Protein AF-A0A0Q4UVR0-F1 (afdb_monomer)

Mean predicted aligned error: 4.28 Å

Solvent-accessible surface area (backbone atoms only — not comparable to full-atom values): 12756 Å² total; per-residue (Å²): 98,55,49,84,70,70,60,37,67,45,82,44,45,40,26,79,74,38,63,84,34,69,56,26,86,38,26,50,44,28,33,68,68,18,20,45,10,35,50,44,57,62,68,84,40,56,79,52,71,94,45,62,50,40,58,87,37,42,83,37,78,72,60,48,83,68,48,39,57,79,52,61,64,74,42,82,39,74,26,44,44,29,27,20,52,47,35,53,50,36,24,67,63,61,76,33,44,74,76,45,38,40,81,61,41,60,37,43,63,73,38,90,56,69,34,60,74,70,53,80,90,72,56,92,60,47,64,42,98,85,74,45,66,53,81,77,66,44,34,36,49,28,39,40,23,66,51,69,20,70,43,63,48,70,69,44,50,50,47,26,49,63,40,45,70,67,48,84,72,75,51,92,82,46,47,78,55,97,66,28,35,34,44,77,50,74,62,97,46,40,32,37,38,40,39,32,37,66,89,80,62,50,70,33,77,38,74,44,65,72,52,61,76,56,47,57,57,51,35,56,48,59,70,55,76,80,115

pLDDT: mean 92.04, std 6.64, range [52.28, 98.12]

Nearest PDB structures (foldseek):
  2it9-assembly1_A  TM=4.990E-01  e=1.155E+00  Prochlorococcus marinus str. NATL2A
  7znp-assembly1_A  TM=6.546E-01  e=5.960E+00  Alteromonas mediterranea
  6deg-assembly1_A  TM=4.719E-01  e=3.128E+00  Bartonella birtlesii LL-WM9
  8dt6-assembly1_C  TM=4.444E-01  e=3.954E+00  Elizabethkingia anophelis NUHP1
  3rb9-assembly1_A  TM=4.719E-01  e=4.446E+00  Mycobacterium tuberculosis H37Rv

Structure (mmCIF, N/CA/C/O backbone):
data_AF-A0A0Q4UVR0-F1
#
_entry.id   AF-A0A0Q4UVR0-F1
#
loop_
_atom_site.group_PDB
_atom_site.id
_atom_site.type_symbol
_atom_site.label_atom_id
_atom_site.label_alt_id
_atom_site.label_comp_id
_atom_site.label_asym_id
_atom_site.label_entity_id
_atom_site.label_seq_id
_atom_site.pdbx_PDB_ins_code
_atom_site.Cartn_x
_atom_site.Cartn_y
_atom_site.Cartn_z
_atom_site.occupancy
_atom_site.B_iso_or_equiv
_atom_site.auth_seq_id
_atom_site.auth_comp_id
_atom_site.auth_asym_id
_atom_site.auth_atom_id
_atom_site.pdbx_PDB_model_num
ATOM 1 N N . MET A 1 1 ? -9.849 -0.952 -8.698 1.00 80.38 1 MET A N 1
ATOM 2 C CA . MET A 1 1 ? -10.605 0.087 -9.441 1.00 80.38 1 MET A CA 1
ATOM 3 C C . MET A 1 1 ? -10.271 0.153 -10.923 1.00 80.38 1 MET A C 1
ATOM 5 O O . MET A 1 1 ? -11.212 0.150 -11.703 1.00 80.38 1 MET A O 1
ATOM 9 N N . ALA A 1 2 ? -8.995 0.153 -11.336 1.00 80.12 2 ALA A N 1
ATOM 10 C CA . ALA A 1 2 ? -8.624 0.109 -12.761 1.00 80.12 2 ALA A CA 1
ATOM 11 C C . ALA A 1 2 ? -9.333 -1.024 -13.534 1.00 80.12 2 ALA A C 1
ATOM 13 O O . ALA A 1 2 ? -9.935 -0.759 -14.569 1.00 80.12 2 ALA A O 1
ATOM 14 N N . GLY A 1 3 ? -9.389 -2.240 -12.972 1.00 81.75 3 GLY A N 1
ATOM 15 C CA . GLY A 1 3 ? -10.143 -3.342 -13.586 1.00 81.75 3 GLY A CA 1
ATOM 16 C C . GLY A 1 3 ? -11.658 -3.144 -13.632 1.00 81.75 3 GLY A C 1
ATOM 17 O O . GLY A 1 3 ? -12.266 -3.390 -14.665 1.00 81.75 3 GLY A O 1
ATOM 18 N N . ARG A 1 4 ? -12.274 -2.572 -12.585 1.00 83.12 4 ARG A N 1
ATOM 19 C CA . ARG A 1 4 ? -13.707 -2.200 -12.612 1.00 83.12 4 ARG A CA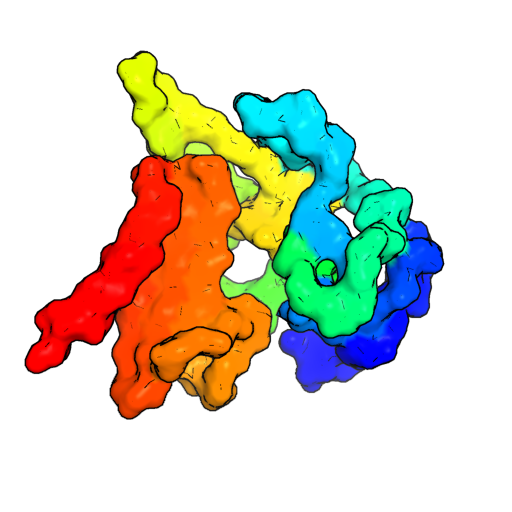 1
ATOM 20 C C . ARG A 1 4 ? -14.016 -1.147 -13.692 1.00 83.12 4 ARG A C 1
ATOM 22 O O . ARG A 1 4 ? -15.128 -1.105 -14.194 1.00 83.12 4 ARG A O 1
ATOM 29 N N . ARG A 1 5 ? -13.037 -0.305 -14.046 1.00 85.06 5 ARG A N 1
ATOM 30 C CA . ARG A 1 5 ? -13.132 0.719 -15.102 1.00 85.06 5 ARG A CA 1
ATOM 31 C C . ARG A 1 5 ? -12.731 0.202 -16.492 1.00 85.06 5 ARG A C 1
ATOM 33 O O . ARG A 1 5 ? -12.683 1.000 -17.420 1.00 85.06 5 ARG A O 1
ATOM 40 N N . GLY A 1 6 ? -12.394 -1.083 -16.630 1.00 89.12 6 GLY A N 1
ATOM 41 C CA . GLY A 1 6 ? -11.941 -1.673 -17.895 1.00 89.12 6 GLY A CA 1
ATOM 42 C C . GLY A 1 6 ? -10.553 -1.215 -18.364 1.00 89.12 6 GLY A C 1
ATOM 43 O O . GLY A 1 6 ? -10.193 -1.473 -19.505 1.00 89.12 6 GLY A O 1
ATOM 44 N N . LEU A 1 7 ? -9.768 -0.544 -17.511 1.00 91.06 7 LEU A N 1
ATOM 45 C CA . LEU A 1 7 ? -8.416 -0.069 -17.851 1.00 91.06 7 LEU A CA 1
ATOM 46 C C . LEU A 1 7 ? -7.349 -1.165 -17.729 1.00 91.06 7 LEU A C 1
ATOM 48 O O . LEU A 1 7 ? -6.257 -1.033 -18.270 1.00 91.06 7 LEU A O 1
ATOM 52 N N . LEU A 1 8 ? -7.643 -2.215 -16.965 1.00 94.50 8 LEU A N 1
ATOM 53 C CA . LEU A 1 8 ? -6.730 -3.318 -16.695 1.00 94.50 8 LEU A CA 1
ATOM 54 C C . LEU A 1 8 ? -7.533 -4.600 -16.510 1.00 94.50 8 LEU A C 1
ATOM 56 O O . LEU A 1 8 ? -8.236 -4.745 -15.512 1.00 94.50 8 LEU A O 1
ATOM 60 N N . ASP A 1 9 ? -7.395 -5.543 -17.430 1.00 95.12 9 ASP A N 1
ATOM 61 C CA . ASP A 1 9 ? -7.824 -6.911 -17.168 1.00 95.12 9 ASP A CA 1
ATOM 62 C C . ASP A 1 9 ? -6.841 -7.557 -16.177 1.00 95.12 9 ASP A C 1
ATOM 64 O O . ASP A 1 9 ? -5.627 -7.571 -16.400 1.00 95.12 9 ASP A O 1
ATOM 68 N N . LEU A 1 10 ? -7.366 -8.054 -15.052 1.00 94.88 10 LEU A N 1
ATOM 69 C CA . LEU A 1 10 ? -6.552 -8.624 -13.980 1.00 94.88 10 LEU A CA 1
ATOM 70 C C . LEU A 1 10 ? -5.831 -9.902 -14.408 1.00 94.88 10 LEU A C 1
ATOM 72 O O . LEU A 1 10 ? -4.806 -10.226 -13.811 1.00 94.88 10 LEU A O 1
ATOM 76 N N . ASP A 1 11 ? -6.335 -10.582 -15.435 1.00 96.25 11 ASP A N 1
ATOM 77 C CA . ASP A 1 11 ? -5.788 -11.836 -15.943 1.00 96.25 11 ASP A CA 1
ATOM 78 C C . ASP A 1 11 ? -4.818 -11.617 -17.123 1.00 96.25 11 ASP A C 1
ATOM 80 O O . ASP A 1 11 ? -4.185 -12.556 -17.608 1.00 96.25 11 ASP A O 1
ATOM 84 N N . THR A 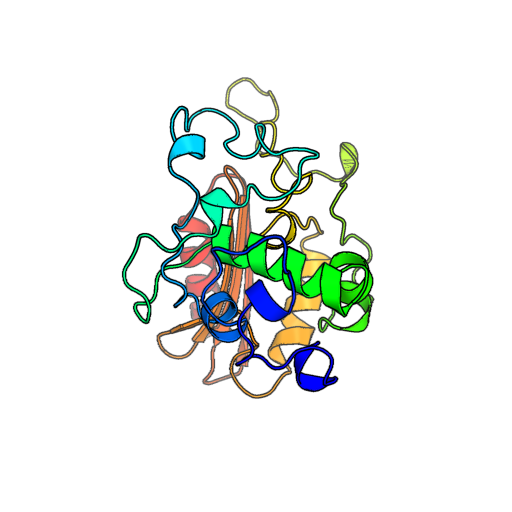1 12 ? -4.602 -10.359 -17.531 1.00 94.19 12 THR A N 1
ATOM 85 C CA . THR A 1 12 ? -3.546 -10.001 -18.484 1.00 94.19 12 THR A CA 1
ATOM 86 C C . THR A 1 12 ? -2.165 -10.114 -17.835 1.00 94.19 12 THR A C 1
ATOM 88 O O . THR A 1 12 ? -1.929 -9.639 -16.720 1.00 94.19 12 THR A O 1
ATOM 91 N N . GLU A 1 13 ? -1.217 -10.722 -18.555 1.00 96.75 13 GLU A N 1
ATOM 92 C CA . GLU A 1 13 ? 0.175 -10.786 -18.114 1.00 96.75 13 GLU A CA 1
ATOM 93 C C . GLU A 1 13 ? 0.804 -9.391 -18.020 1.00 96.75 13 GLU A C 1
ATOM 95 O O . GLU A 1 13 ? 0.728 -8.580 -18.945 1.00 96.75 13 GLU A O 1
ATOM 100 N N . VAL A 1 14 ? 1.528 -9.149 -16.929 1.00 98.06 14 VAL A N 1
ATOM 101 C CA . VAL A 1 14 ? 2.178 -7.867 -16.629 1.00 98.06 14 VAL A CA 1
ATOM 102 C C . VAL A 1 14 ? 3.093 -7.408 -17.759 1.00 98.06 14 VAL A C 1
ATOM 104 O O . VAL A 1 14 ? 3.049 -6.243 -18.140 1.00 98.06 14 VAL A O 1
ATOM 107 N N . ARG A 1 15 ? 3.891 -8.310 -18.342 1.00 97.50 15 ARG A N 1
ATOM 108 C CA . ARG A 1 15 ? 4.792 -7.987 -19.463 1.00 97.50 15 ARG A CA 1
ATOM 109 C C . ARG A 1 15 ? 4.081 -7.465 -20.719 1.00 97.50 15 ARG A C 1
ATOM 111 O O . ARG A 1 15 ? 4.719 -6.797 -21.525 1.00 97.50 15 ARG A O 1
ATOM 118 N N . SER A 1 16 ? 2.795 -7.769 -20.898 1.00 97.06 16 SER A N 1
ATOM 119 C CA . SER A 1 16 ? 1.995 -7.249 -22.014 1.00 97.06 16 SER A CA 1
ATOM 120 C C . SER A 1 16 ? 1.554 -5.809 -21.764 1.00 97.06 16 SER A C 1
ATOM 122 O O . SER A 1 16 ? 1.422 -5.039 -22.709 1.00 97.06 16 SER A O 1
ATOM 124 N N . VAL A 1 17 ? 1.365 -5.436 -20.494 1.00 97.56 17 VAL A N 1
ATOM 125 C CA . VAL A 1 17 ? 1.043 -4.063 -20.082 1.00 97.56 17 VAL A CA 1
ATOM 126 C C . VAL A 1 17 ? 2.310 -3.215 -19.983 1.00 97.56 17 VAL A C 1
ATOM 128 O O . VAL A 1 17 ? 2.322 -2.075 -20.427 1.00 97.56 17 VAL A O 1
ATOM 131 N N . VAL A 1 18 ? 3.392 -3.780 -19.442 1.00 97.69 18 VAL A N 1
ATOM 132 C CA . VAL A 1 18 ? 4.659 -3.093 -19.171 1.00 97.69 18 VAL A CA 1
ATOM 133 C C . VAL A 1 18 ? 5.810 -3.815 -19.893 1.00 97.69 18 VAL A C 1
ATOM 135 O O . VAL A 1 18 ? 6.529 -4.607 -19.276 1.00 97.69 18 VAL A O 1
ATOM 138 N N . PRO A 1 19 ? 6.043 -3.547 -21.196 1.00 96.12 19 PRO A N 1
ATOM 139 C CA . PRO A 1 19 ? 6.985 -4.321 -22.014 1.00 96.12 19 PRO A CA 1
ATOM 140 C C . PRO A 1 19 ? 8.429 -4.359 -21.500 1.00 96.12 19 PRO A C 1
ATOM 142 O O . PRO A 1 19 ? 9.145 -5.333 -21.736 1.00 96.12 19 PRO A O 1
ATOM 145 N N . ARG A 1 20 ? 8.874 -3.330 -20.759 1.00 96.44 20 ARG A N 1
ATOM 146 C CA . ARG A 1 20 ? 10.226 -3.316 -20.174 1.00 96.44 20 ARG A CA 1
ATOM 147 C C . ARG A 1 20 ? 10.422 -4.365 -19.076 1.00 96.44 20 ARG A C 1
ATOM 149 O O . ARG A 1 20 ? 11.560 -4.703 -18.768 1.00 96.44 20 ARG A O 1
ATOM 156 N N . LEU A 1 21 ? 9.343 -4.870 -18.477 1.00 97.12 21 LEU A N 1
ATOM 157 C CA . LEU A 1 21 ? 9.366 -5.918 -17.456 1.00 97.12 21 LEU A CA 1
ATOM 158 C C . LEU A 1 21 ? 9.207 -7.295 -18.110 1.00 97.12 21 LEU A C 1
ATOM 160 O O . LEU A 1 21 ? 8.290 -8.055 -17.813 1.00 97.12 21 LEU A O 1
ATOM 164 N N . SER A 1 22 ? 10.112 -7.622 -19.032 1.00 96.25 22 SER A N 1
ATOM 165 C CA . SER A 1 22 ? 9.996 -8.811 -19.890 1.00 96.25 22 SER A CA 1
ATOM 166 C C . SER A 1 22 ? 9.966 -10.147 -19.125 1.00 96.25 22 SER A C 1
ATOM 168 O O . SER A 1 22 ? 9.384 -11.131 -19.598 1.00 96.25 22 SER A O 1
ATOM 170 N N . SER A 1 23 ? 10.552 -10.179 -17.922 1.00 94.81 23 SER A N 1
ATOM 171 C CA . SER A 1 23 ? 10.550 -11.333 -17.016 1.00 94.81 23 SER A CA 1
ATOM 172 C C . SER A 1 23 ? 9.265 -11.490 -16.185 1.00 94.81 23 SER A C 1
ATOM 174 O O . SER A 1 23 ? 9.099 -12.523 -15.531 1.00 94.81 23 SER A O 1
ATOM 176 N N . ALA A 1 24 ? 8.347 -10.517 -16.214 1.00 96.69 24 ALA A N 1
ATOM 177 C CA . ALA A 1 24 ? 7.110 -10.511 -15.432 1.00 96.69 24 ALA A CA 1
ATOM 178 C C . ALA A 1 24 ? 6.014 -11.389 -16.070 1.00 96.69 24 ALA A C 1
ATOM 180 O O . ALA A 1 24 ? 5.033 -10.908 -16.641 1.00 96.69 24 ALA A O 1
ATOM 181 N N . ARG A 1 25 ? 6.214 -12.710 -16.009 1.00 95.00 25 ARG A N 1
ATOM 182 C CA . ARG A 1 25 ? 5.295 -13.743 -16.525 1.00 95.00 25 ARG A CA 1
ATOM 183 C C . ARG A 1 25 ? 4.279 -14.159 -15.463 1.00 95.00 25 ARG A C 1
ATOM 185 O O . ARG A 1 25 ? 4.282 -15.300 -15.017 1.00 95.00 25 ARG A O 1
ATOM 192 N N . TYR A 1 26 ? 3.488 -13.203 -15.007 1.00 97.50 26 TYR A N 1
ATOM 193 C CA . TYR A 1 26 ? 2.389 -13.348 -14.049 1.00 97.50 26 TYR A CA 1
ATOM 194 C C . TYR A 1 26 ? 1.386 -12.226 -14.303 1.00 97.50 26 TYR A C 1
ATOM 196 O O . TYR A 1 26 ? 1.689 -11.277 -15.031 1.00 97.50 26 TYR A O 1
ATOM 204 N N . THR A 1 27 ? 0.189 -12.345 -13.746 1.00 97.62 27 THR A N 1
ATOM 205 C CA . THR A 1 27 ? -0.910 -11.409 -14.008 1.00 97.62 27 THR A CA 1
ATOM 206 C C . THR A 1 27 ? -0.999 -10.311 -12.946 1.00 97.62 27 THR A C 1
ATOM 208 O O . THR A 1 27 ? -0.337 -10.367 -11.906 1.00 97.62 27 THR A O 1
ATOM 211 N N . ALA A 1 28 ? -1.821 -9.285 -13.180 1.00 96.00 28 ALA A N 1
ATOM 212 C CA . ALA A 1 28 ? -2.114 -8.299 -12.139 1.00 96.00 28 ALA A CA 1
ATOM 213 C C . ALA A 1 28 ? -2.873 -8.927 -10.952 1.00 96.00 28 ALA A C 1
ATOM 215 O O . ALA A 1 28 ? -2.681 -8.497 -9.812 1.00 96.00 28 ALA A O 1
ATOM 216 N N . ARG A 1 29 ? -3.670 -9.979 -11.194 1.00 95.50 29 ARG A N 1
ATOM 217 C CA . ARG A 1 29 ? -4.283 -10.806 -10.147 1.00 95.50 29 ARG A CA 1
ATOM 218 C C . ARG A 1 29 ? -3.231 -11.491 -9.279 1.00 95.50 29 ARG A C 1
ATOM 220 O O . ARG A 1 29 ? -3.283 -11.350 -8.062 1.00 95.50 29 ARG A O 1
ATOM 227 N N . ASP A 1 30 ? -2.235 -12.133 -9.894 1.00 96.88 30 ASP A N 1
ATOM 228 C CA . ASP A 1 30 ? -1.131 -12.791 -9.176 1.00 96.88 30 ASP A CA 1
ATOM 229 C C . ASP A 1 30 ? -0.384 -11.814 -8.246 1.00 96.88 30 ASP A C 1
ATOM 231 O O . ASP A 1 30 ? 0.127 -12.206 -7.194 1.00 96.88 30 ASP A O 1
ATOM 235 N N . LEU A 1 31 ? -0.283 -10.538 -8.632 1.00 96.25 31 LEU A N 1
ATOM 236 C CA . LEU A 1 31 ? 0.325 -9.490 -7.810 1.00 96.25 31 LEU A CA 1
ATOM 237 C C . LEU A 1 31 ? -0.568 -9.083 -6.635 1.00 96.25 31 LEU A C 1
ATOM 239 O O . LEU A 1 31 ? -0.086 -9.031 -5.503 1.00 96.25 31 LEU A O 1
ATOM 243 N N . LEU A 1 32 ? -1.844 -8.801 -6.916 1.00 93.56 32 LEU A N 1
ATOM 244 C CA . LEU A 1 32 ? -2.835 -8.365 -5.929 1.00 93.56 32 LEU A CA 1
ATOM 245 C C . LEU A 1 32 ? -3.078 -9.428 -4.851 1.00 93.56 32 LEU A C 1
ATOM 247 O O . LEU A 1 32 ? -3.243 -9.095 -3.683 1.00 93.56 32 LEU A O 1
ATOM 251 N N . GLU A 1 33 ? -3.083 -10.698 -5.247 1.00 93.56 33 GLU A N 1
ATOM 252 C CA . GLU A 1 33 ? -3.360 -11.842 -4.373 1.00 93.56 33 GLU A CA 1
ATOM 253 C C . GLU A 1 33 ? -2.083 -12.503 -3.829 1.00 93.56 33 GLU A C 1
ATOM 255 O O . GLU A 1 33 ? -2.156 -13.511 -3.135 1.00 93.56 33 GLU A O 1
ATOM 260 N N . HIS A 1 34 ? -0.905 -11.933 -4.110 1.00 95.31 34 HIS A N 1
ATOM 261 C CA . HIS A 1 34 ? 0.387 -12.432 -3.629 1.00 95.31 34 HIS A CA 1
ATOM 262 C C . HIS A 1 34 ? 0.749 -13.866 -4.083 1.00 95.31 34 HIS A C 1
ATOM 264 O O . HIS A 1 34 ? 1.432 -14.594 -3.368 1.00 95.31 34 HIS A O 1
ATOM 270 N N . HIS A 1 35 ? 0.371 -14.249 -5.306 1.00 96.81 35 HIS A N 1
ATOM 271 C CA . HIS A 1 35 ? 0.643 -15.561 -5.921 1.00 96.81 35 HIS A CA 1
ATOM 272 C C . HIS A 1 35 ? 1.708 -15.533 -7.039 1.00 96.81 35 HIS A C 1
ATOM 274 O O . HIS A 1 35 ? 2.003 -16.548 -7.673 1.00 96.81 35 HIS A O 1
ATOM 280 N N . SER A 1 36 ? 2.330 -14.377 -7.280 1.00 97.25 36 SER A N 1
ATOM 281 C CA . SER A 1 36 ? 3.307 -14.170 -8.367 1.00 97.25 36 SER A CA 1
ATOM 282 C C . SER A 1 36 ? 4.630 -14.945 -8.256 1.00 97.25 36 SER A C 1
ATOM 284 O O . SER A 1 36 ? 5.385 -14.989 -9.228 1.00 97.25 36 SER A O 1
ATOM 286 N N . GLY A 1 37 ? 4.958 -15.526 -7.095 1.00 96.62 37 GLY A N 1
ATOM 287 C CA . GLY A 1 37 ? 6.272 -16.138 -6.831 1.00 96.62 37 GLY A CA 1
ATOM 288 C C . GLY A 1 37 ? 7.420 -15.122 -6.677 1.00 96.62 37 GLY A C 1
ATOM 289 O O . GLY A 1 37 ? 8.601 -15.490 -6.686 1.00 96.62 37 GLY A O 1
ATOM 290 N N . LEU A 1 38 ? 7.104 -13.827 -6.559 1.00 96.88 38 LEU A N 1
ATOM 291 C CA . LEU A 1 38 ? 8.072 -12.779 -6.242 1.00 96.88 38 LEU A CA 1
ATOM 292 C C . LEU A 1 38 ? 8.445 -12.804 -4.756 1.00 96.88 38 LEU A C 1
ATOM 294 O O . LEU A 1 38 ? 7.625 -13.080 -3.884 1.00 96.88 38 LEU A O 1
ATOM 298 N N . LEU A 1 39 ? 9.695 -12.451 -4.453 1.00 94.19 39 LEU A N 1
ATOM 299 C CA . LEU A 1 39 ? 10.163 -12.332 -3.070 1.00 94.19 39 LEU A CA 1
ATOM 300 C C . LEU A 1 39 ? 9.453 -11.187 -2.339 1.00 94.19 39 LEU A C 1
ATOM 302 O O . LEU A 1 39 ? 9.018 -10.221 -2.967 1.00 94.19 39 LEU A O 1
ATOM 306 N N . ARG A 1 40 ? 9.421 -11.237 -0.998 1.00 92.00 40 ARG A N 1
ATOM 307 C CA . ARG A 1 40 ? 8.924 -10.118 -0.180 1.00 92.00 40 ARG A CA 1
ATOM 308 C C . ARG A 1 40 ? 9.598 -8.805 -0.561 1.00 92.00 40 ARG A C 1
ATOM 310 O O . ARG A 1 40 ? 8.933 -7.818 -0.850 1.00 92.00 40 ARG A O 1
ATOM 317 N N . VAL A 1 41 ? 10.922 -8.832 -0.544 1.00 90.62 41 VAL A N 1
ATOM 318 C CA . VAL A 1 41 ? 11.818 -7.818 -1.089 1.00 90.62 41 VAL A CA 1
ATOM 319 C C . VAL A 1 41 ? 13.016 -8.551 -1.709 1.00 90.62 41 VAL A C 1
ATOM 321 O O . VAL A 1 41 ? 13.353 -9.649 -1.256 1.00 90.62 41 VAL A O 1
ATOM 324 N N . PRO A 1 42 ? 13.694 -7.984 -2.716 1.00 89.19 42 PRO A N 1
ATOM 325 C CA . PRO A 1 42 ? 14.895 -8.571 -3.297 1.00 89.19 42 PRO A CA 1
ATOM 326 C C . PRO A 1 42 ? 15.987 -8.754 -2.239 1.00 89.19 42 PRO A C 1
ATOM 328 O O . PRO A 1 42 ? 16.299 -7.827 -1.488 1.00 89.19 42 PRO A O 1
ATOM 331 N N . TRP A 1 43 ? 16.629 -9.923 -2.203 1.00 84.44 43 TRP A N 1
ATOM 332 C CA . TRP A 1 43 ? 17.654 -10.240 -1.198 1.00 84.44 43 TRP A CA 1
ATOM 333 C C . TRP A 1 43 ? 18.831 -9.249 -1.200 1.00 84.44 43 TRP A C 1
ATOM 335 O O . TRP A 1 43 ? 19.433 -8.997 -0.159 1.00 84.44 43 TRP A O 1
ATOM 345 N N . GLN A 1 44 ? 19.130 -8.608 -2.338 1.00 82.19 44 GLN A N 1
ATOM 346 C CA . GLN A 1 44 ? 20.190 -7.597 -2.445 1.00 82.19 44 GLN A CA 1
ATOM 347 C C . GLN A 1 44 ? 19.903 -6.335 -1.612 1.00 82.19 44 GLN A C 1
ATOM 349 O O . GLN A 1 44 ? 20.830 -5.577 -1.305 1.00 82.19 44 GLN A O 1
ATOM 354 N N . MET A 1 45 ? 18.635 -6.099 -1.257 1.00 82.50 45 MET A N 1
ATOM 355 C CA . MET A 1 45 ? 18.216 -5.026 -0.350 1.00 82.50 45 MET A CA 1
ATOM 356 C C . MET A 1 45 ? 18.411 -5.415 1.123 1.00 82.50 45 MET A C 1
ATOM 358 O O . MET A 1 45 ? 18.546 -4.539 1.972 1.00 82.50 45 MET A O 1
ATOM 362 N N . LEU A 1 46 ? 18.514 -6.713 1.428 1.00 77.44 46 LEU A N 1
ATOM 363 C CA . LEU A 1 46 ? 18.646 -7.243 2.789 1.00 77.44 46 LEU A CA 1
ATOM 364 C C . LEU A 1 46 ? 20.098 -7.388 3.266 1.00 77.44 46 LEU A C 1
ATOM 366 O O . LEU A 1 46 ? 20.325 -7.708 4.425 1.00 77.44 46 LEU A O 1
ATOM 370 N N . VAL A 1 47 ? 21.098 -7.111 2.420 1.00 69.06 47 VAL A N 1
ATOM 371 C CA . VAL A 1 47 ? 22.531 -7.314 2.737 1.00 69.06 47 VAL A CA 1
ATOM 372 C C . VAL A 1 47 ? 23.031 -6.416 3.892 1.00 69.06 47 VAL A C 1
ATOM 374 O O . VAL A 1 47 ? 24.104 -6.658 4.440 1.00 69.06 47 VAL A O 1
ATOM 377 N N . ARG A 1 48 ? 22.278 -5.379 4.301 1.00 65.81 48 ARG A N 1
ATOM 378 C CA . ARG A 1 48 ? 22.568 -4.537 5.485 1.00 65.81 48 ARG A CA 1
ATOM 379 C C . ARG A 1 48 ? 21.270 -4.067 6.172 1.00 65.81 48 ARG A C 1
ATOM 381 O O . ARG A 1 48 ? 20.930 -2.892 6.044 1.00 65.81 48 ARG A O 1
ATOM 388 N N . PRO A 1 49 ? 20.560 -4.933 6.914 1.00 58.41 49 PRO A N 1
ATOM 389 C CA . PRO A 1 49 ? 19.194 -4.664 7.382 1.00 58.41 49 PRO A CA 1
ATOM 390 C C . PRO A 1 49 ? 19.102 -3.555 8.444 1.00 58.41 49 PRO A C 1
ATOM 392 O O . PRO A 1 49 ? 18.048 -2.952 8.606 1.00 58.41 49 PRO A O 1
ATOM 395 N N . ALA A 1 50 ? 20.209 -3.223 9.126 1.00 59.09 50 ALA A N 1
ATOM 396 C CA . ALA A 1 50 ? 20.284 -2.068 10.032 1.00 59.09 50 ALA A CA 1
ATOM 397 C C . ALA A 1 50 ? 20.211 -0.708 9.302 1.00 59.09 50 ALA A C 1
ATOM 399 O O . ALA A 1 50 ? 20.106 0.339 9.937 1.00 59.09 50 ALA A O 1
ATOM 400 N N . ARG A 1 51 ? 20.305 -0.704 7.967 1.00 75.50 51 ARG A N 1
ATOM 401 C CA . ARG A 1 51 ? 20.159 0.480 7.117 1.00 75.50 51 ARG A CA 1
ATOM 402 C C . ARG A 1 51 ? 18.823 0.430 6.392 1.00 75.50 51 ARG A C 1
ATOM 404 O O . ARG A 1 51 ? 18.226 -0.627 6.247 1.00 75.50 51 ARG A O 1
ATOM 411 N N . ASP A 1 52 ? 18.398 1.584 5.900 1.00 86.88 52 ASP A N 1
ATOM 412 C CA . ASP A 1 52 ? 17.272 1.688 4.982 1.00 86.88 52 ASP A CA 1
ATOM 413 C C . ASP A 1 52 ? 17.489 0.799 3.733 1.00 86.88 52 ASP A C 1
ATOM 415 O O . ASP A 1 52 ? 18.401 1.085 2.942 1.00 86.88 52 ASP A O 1
ATOM 419 N N . PRO A 1 53 ? 16.688 -0.273 3.548 1.00 88.38 53 PRO A N 1
ATOM 420 C CA . PRO A 1 53 ? 16.850 -1.193 2.427 1.00 88.38 53 PRO A CA 1
ATOM 421 C C . PRO A 1 53 ? 16.416 -0.568 1.091 1.00 88.38 53 PRO A C 1
ATOM 423 O O . PRO A 1 53 ? 16.884 -1.006 0.037 1.00 88.38 53 PRO A O 1
ATOM 426 N N . TYR A 1 54 ? 15.580 0.476 1.119 1.00 91.00 54 TYR A N 1
ATOM 427 C CA . TYR A 1 54 ? 15.015 1.137 -0.063 1.00 91.00 54 TYR A CA 1
ATOM 428 C C . TYR A 1 54 ? 15.937 2.209 -0.648 1.0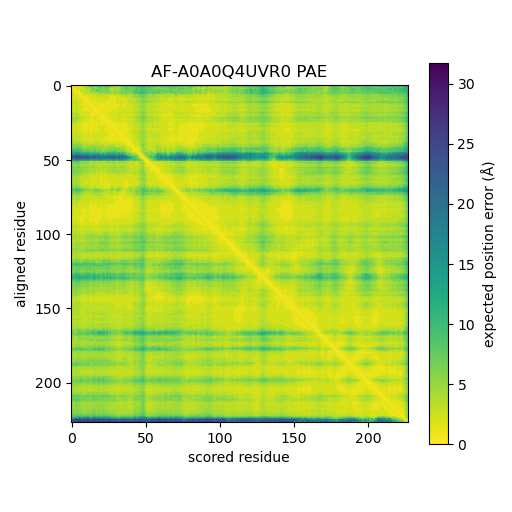0 91.00 54 TYR A C 1
ATOM 430 O O . TYR A 1 54 ? 15.873 2.490 -1.845 1.00 91.00 54 TYR A O 1
ATOM 438 N N . ARG A 1 55 ? 16.907 2.699 0.133 1.00 89.69 55 ARG A N 1
ATOM 439 C CA . ARG A 1 55 ? 17.832 3.777 -0.259 1.00 89.69 55 ARG A CA 1
ATOM 440 C C . ARG A 1 55 ? 18.523 3.578 -1.611 1.00 89.69 55 ARG A C 1
ATOM 442 O O . ARG A 1 55 ? 18.847 4.545 -2.290 1.00 89.69 55 ARG A O 1
ATOM 449 N N . ARG A 1 56 ? 18.808 2.333 -2.010 1.00 88.06 56 ARG A N 1
ATOM 450 C CA . ARG A 1 56 ? 19.508 2.029 -3.277 1.00 88.06 56 ARG A CA 1
ATOM 451 C C . ARG A 1 56 ? 18.644 2.212 -4.526 1.00 88.06 56 ARG A C 1
ATOM 453 O O . ARG A 1 56 ? 19.196 2.247 -5.626 1.00 88.06 56 ARG A O 1
ATOM 460 N N . VAL A 1 57 ? 17.327 2.271 -4.355 1.00 90.44 57 VAL A N 1
ATOM 461 C CA . VAL A 1 57 ? 16.344 2.429 -5.436 1.00 90.44 57 VAL A CA 1
ATOM 462 C C . VAL A 1 57 ? 15.490 3.677 -5.296 1.00 90.44 57 VAL A C 1
ATOM 464 O O . VAL A 1 57 ? 14.564 3.870 -6.074 1.00 90.44 57 VAL A O 1
ATOM 467 N N . ARG A 1 58 ? 15.844 4.542 -4.348 1.00 91.19 58 ARG A N 1
ATOM 468 C CA . ARG A 1 58 ? 15.374 5.917 -4.305 1.00 91.19 58 ARG A CA 1
ATOM 469 C C . ARG A 1 58 ? 15.619 6.595 -5.659 1.00 91.19 58 ARG A C 1
ATOM 471 O O . ARG A 1 58 ? 16.710 6.444 -6.219 1.00 91.19 58 ARG A O 1
ATOM 478 N N . ASP A 1 59 ? 14.612 7.300 -6.164 1.00 92.31 59 ASP A N 1
ATOM 479 C CA . ASP A 1 59 ? 14.626 8.071 -7.411 1.00 92.31 59 ASP A CA 1
ATOM 480 C C . ASP A 1 59 ? 15.026 7.237 -8.645 1.00 92.31 59 ASP A C 1
ATOM 482 O O . ASP A 1 59 ? 15.627 7.736 -9.599 1.00 92.31 59 ASP A O 1
ATOM 486 N N . ARG A 1 60 ? 14.756 5.923 -8.623 1.00 93.25 60 ARG A N 1
ATOM 487 C CA . ARG A 1 60 ? 15.119 4.987 -9.696 1.00 93.25 60 ARG A CA 1
ATOM 488 C C . ARG A 1 60 ? 13.937 4.104 -10.089 1.00 93.25 60 ARG A C 1
ATOM 490 O O . ARG A 1 60 ? 13.131 3.753 -9.232 1.00 93.25 60 ARG A O 1
ATOM 497 N N . PRO A 1 61 ? 13.858 3.666 -11.356 1.00 93.19 61 PRO A N 1
ATOM 498 C CA . PRO A 1 61 ? 12.856 2.691 -11.765 1.00 93.19 61 PRO A CA 1
ATOM 499 C C . PRO A 1 61 ? 13.085 1.339 -11.081 1.00 93.19 61 PRO A C 1
ATOM 501 O O . PRO A 1 61 ? 14.206 1.007 -10.673 1.00 93.19 61 PRO A O 1
ATOM 504 N N . LEU A 1 62 ? 12.029 0.523 -11.022 1.00 94.94 62 LEU A N 1
ATOM 505 C CA . LEU A 1 62 ? 12.123 -0.858 -10.566 1.00 94.94 62 LEU A CA 1
ATOM 506 C C . LEU A 1 62 ? 13.090 -1.644 -11.474 1.00 94.94 62 LEU A C 1
ATOM 508 O O . LEU A 1 62 ? 12.854 -1.736 -12.685 1.00 94.94 62 LEU A O 1
ATOM 512 N N . PRO A 1 63 ? 14.172 -2.233 -10.931 1.00 95.06 63 PRO A N 1
ATOM 513 C CA . PRO A 1 63 ? 15.070 -3.072 -11.711 1.00 95.06 63 PRO A CA 1
ATOM 514 C C . PRO A 1 63 ? 14.346 -4.290 -12.295 1.00 95.06 63 PRO A C 1
ATOM 516 O O . PRO A 1 63 ? 13.812 -5.104 -11.547 1.00 95.06 63 PRO A O 1
ATOM 519 N N . GLU A 1 64 ? 14.409 -4.465 -13.617 1.00 95.06 64 GLU A N 1
ATOM 520 C CA . GLU A 1 64 ? 13.743 -5.568 -14.333 1.00 95.06 64 GLU A CA 1
ATOM 521 C C . GLU A 1 64 ? 14.078 -6.943 -13.733 1.00 95.06 64 GLU A C 1
ATOM 523 O O . GLU A 1 64 ? 13.176 -7.733 -13.464 1.00 95.06 64 GLU A O 1
ATOM 528 N N . ARG A 1 65 ? 15.345 -7.185 -13.373 1.00 94.38 65 ARG A N 1
ATOM 529 C CA . ARG A 1 65 ? 15.789 -8.447 -12.752 1.00 94.38 65 ARG A CA 1
ATOM 530 C C . ARG A 1 65 ? 15.060 -8.815 -11.453 1.00 94.38 65 ARG A C 1
ATOM 532 O O . ARG A 1 65 ? 15.102 -9.969 -11.044 1.00 94.38 65 ARG A O 1
ATOM 539 N N . TRP A 1 66 ? 14.460 -7.845 -10.757 1.00 94.88 66 TRP A N 1
ATOM 540 C CA . TRP A 1 66 ? 13.696 -8.078 -9.525 1.00 94.88 66 TRP A CA 1
ATOM 541 C C . TRP A 1 66 ? 12.264 -8.530 -9.794 1.00 94.88 66 TRP A C 1
ATOM 543 O O . TRP A 1 66 ? 11.590 -8.981 -8.878 1.00 94.88 66 TRP A O 1
ATOM 553 N N . THR A 1 67 ? 11.821 -8.443 -11.045 1.00 96.12 67 THR A N 1
ATOM 554 C CA . THR A 1 67 ? 10.477 -8.831 -11.483 1.00 96.12 67 THR A CA 1
ATOM 555 C C . THR A 1 67 ? 10.407 -10.279 -11.956 1.00 96.12 67 THR A C 1
ATOM 557 O O . THR A 1 67 ? 9.337 -10.746 -12.330 1.00 96.12 67 THR A O 1
ATOM 560 N N . ARG A 1 68 ? 11.525 -11.015 -11.923 1.00 95.38 68 ARG A N 1
ATOM 561 C CA . ARG A 1 68 ? 11.565 -12.447 -12.219 1.00 95.38 68 ARG A CA 1
ATOM 562 C C . ARG A 1 68 ? 11.097 -13.251 -10.992 1.00 95.38 68 ARG A C 1
ATOM 564 O O . ARG A 1 68 ? 11.706 -13.094 -9.933 1.00 95.38 68 ARG A O 1
ATOM 571 N N . PRO A 1 69 ? 10.090 -14.135 -11.117 1.00 93.88 69 PRO A N 1
ATOM 572 C CA . PRO A 1 69 ? 9.707 -15.054 -10.045 1.00 93.88 69 PRO A CA 1
ATOM 573 C C . PRO A 1 69 ? 10.860 -15.988 -9.679 1.00 93.88 69 PRO A C 1
ATOM 575 O O . PRO A 1 69 ? 11.563 -16.488 -10.562 1.00 93.88 69 PRO A O 1
ATOM 578 N N . ILE A 1 70 ? 11.052 -16.209 -8.381 1.00 91.38 70 ILE A N 1
ATOM 579 C CA . ILE A 1 70 ? 12.065 -17.133 -7.838 1.00 91.38 70 ILE A CA 1
ATOM 580 C C . ILE A 1 70 ? 11.416 -18.145 -6.885 1.00 91.38 70 ILE A C 1
ATOM 582 O O . ILE A 1 70 ? 11.927 -19.250 -6.746 1.00 91.38 70 ILE A O 1
ATOM 586 N N . GLY A 1 71 ? 10.311 -17.775 -6.234 1.00 86.75 71 GLY A N 1
ATOM 587 C CA . GLY A 1 71 ? 9.508 -18.686 -5.425 1.00 86.75 71 GLY A CA 1
ATOM 588 C C . GLY A 1 71 ? 8.454 -19.431 -6.242 1.00 86.75 71 GLY A C 1
ATOM 589 O O . GLY A 1 71 ? 8.294 -19.210 -7.447 1.00 86.75 71 GLY A O 1
ATOM 590 N N . ASP A 1 72 ? 7.705 -20.278 -5.543 1.00 88.44 72 ASP A N 1
ATOM 591 C CA . ASP A 1 72 ? 6.633 -21.078 -6.126 1.00 88.44 72 ASP A CA 1
ATOM 592 C C . ASP A 1 72 ? 5.463 -20.184 -6.544 1.00 88.44 72 ASP A C 1
ATOM 594 O O . ASP A 1 72 ? 4.824 -19.520 -5.726 1.00 88.44 72 ASP A O 1
ATOM 598 N N . ARG A 1 73 ? 5.180 -20.154 -7.847 1.00 92.00 73 ARG A N 1
ATOM 599 C CA . ARG A 1 73 ? 3.996 -19.470 -8.377 1.00 92.00 73 ARG A CA 1
ATOM 600 C C . ARG A 1 73 ? 2.730 -20.202 -7.942 1.00 92.00 73 ARG A C 1
ATOM 602 O O . ARG A 1 73 ? 2.709 -21.427 -7.896 1.00 92.00 73 ARG A O 1
ATOM 609 N N . GLY A 1 74 ? 1.677 -19.446 -7.651 1.00 91.88 74 GLY A N 1
ATOM 610 C CA . GLY A 1 74 ? 0.417 -19.978 -7.126 1.00 91.88 74 GLY A CA 1
ATOM 611 C C . GLY A 1 74 ? 0.421 -20.202 -5.611 1.00 91.88 74 GLY A C 1
ATOM 612 O O . GLY A 1 74 ? -0.649 -20.259 -5.016 1.00 91.88 74 GLY A O 1
ATOM 613 N N . ALA A 1 75 ? 1.590 -20.270 -4.965 1.00 94.62 75 ALA A N 1
ATOM 614 C CA . ALA A 1 75 ? 1.681 -20.271 -3.509 1.00 94.62 75 ALA A CA 1
ATOM 615 C C . ALA A 1 75 ? 1.594 -18.839 -2.968 1.00 94.62 75 ALA A C 1
ATOM 617 O O . ALA A 1 75 ? 2.177 -17.911 -3.535 1.00 94.62 75 ALA A O 1
ATOM 618 N N . PHE A 1 76 ? 0.868 -18.656 -1.864 1.00 93.88 76 PHE A N 1
ATOM 619 C CA . PHE A 1 76 ? 0.740 -17.348 -1.228 1.00 93.88 76 PHE A CA 1
ATOM 620 C C . PHE A 1 76 ? 2.075 -16.921 -0.607 1.00 93.88 76 PHE A C 1
ATOM 622 O O . PHE A 1 76 ? 2.566 -17.543 0.339 1.00 93.88 76 PHE A O 1
ATOM 629 N N . VAL A 1 77 ? 2.646 -15.827 -1.113 1.00 93.75 77 VAL A N 1
ATOM 630 C CA . VAL A 1 77 ? 3.860 -15.193 -0.590 1.00 93.75 77 VAL A CA 1
ATOM 631 C C . VAL A 1 77 ? 3.702 -13.677 -0.649 1.00 93.75 77 VAL A C 1
ATOM 633 O O . VAL A 1 77 ? 3.855 -13.059 -1.703 1.00 93.75 77 VAL A O 1
ATOM 636 N N . TYR A 1 78 ? 3.447 -13.054 0.507 1.00 92.75 78 TYR A N 1
ATOM 637 C CA . TYR A 1 78 ? 3.350 -11.596 0.615 1.00 92.75 78 TYR A CA 1
ATOM 638 C C . TYR A 1 78 ? 4.573 -10.902 -0.008 1.00 92.75 78 TYR A C 1
ATOM 640 O O . TYR A 1 78 ? 5.719 -11.136 0.402 1.00 92.75 78 TYR A O 1
ATOM 648 N N . SER A 1 79 ? 4.327 -10.015 -0.978 1.00 95.12 79 SER A N 1
ATOM 649 C CA . SER A 1 79 ? 5.376 -9.426 -1.811 1.00 95.12 79 SER A CA 1
ATOM 650 C C . SER A 1 79 ? 5.256 -7.912 -1.977 1.00 95.12 79 SER A C 1
ATOM 652 O O . SER A 1 79 ? 4.465 -7.425 -2.783 1.00 95.12 79 SER A O 1
ATOM 654 N N . ASN A 1 80 ? 6.133 -7.157 -1.298 1.00 95.38 80 ASN A N 1
ATOM 655 C CA . ASN A 1 80 ? 6.306 -5.729 -1.588 1.00 95.38 80 ASN A CA 1
ATOM 656 C C . ASN A 1 80 ? 6.882 -5.529 -2.995 1.00 95.38 80 ASN A C 1
ATOM 658 O O . ASN A 1 80 ? 6.583 -4.528 -3.636 1.00 95.38 80 ASN A O 1
ATOM 662 N N . THR A 1 81 ? 7.698 -6.466 -3.496 1.00 96.81 81 THR A N 1
ATOM 663 C CA . THR A 1 81 ? 8.155 -6.441 -4.894 1.00 96.81 81 THR A CA 1
ATOM 664 C C . THR A 1 81 ? 6.984 -6.575 -5.855 1.00 96.81 81 THR A C 1
ATOM 666 O O . THR A 1 81 ? 6.936 -5.850 -6.842 1.00 96.81 81 THR A O 1
ATOM 669 N N . GLY A 1 82 ? 6.010 -7.427 -5.540 1.00 97.19 82 GLY A N 1
ATOM 670 C CA . GLY A 1 82 ? 4.779 -7.543 -6.304 1.00 97.19 82 GLY A CA 1
ATOM 671 C C . GLY A 1 82 ? 3.993 -6.237 -6.340 1.00 97.19 82 GLY A C 1
ATOM 672 O O . GLY A 1 82 ? 3.599 -5.800 -7.418 1.00 97.19 82 GLY A O 1
ATOM 673 N N . TYR A 1 83 ? 3.857 -5.545 -5.207 1.00 96.81 83 TYR A N 1
ATOM 674 C CA . TYR A 1 83 ? 3.223 -4.225 -5.199 1.00 96.81 83 TYR A CA 1
ATOM 675 C C . TYR A 1 83 ? 4.034 -3.133 -5.901 1.00 96.81 83 TYR A C 1
ATOM 677 O O . TYR A 1 83 ? 3.436 -2.248 -6.512 1.00 96.81 83 TYR A O 1
ATOM 685 N N . ALA A 1 84 ? 5.366 -3.204 -5.895 1.00 97.56 84 ALA A N 1
ATOM 686 C CA . ALA A 1 84 ? 6.197 -2.310 -6.701 1.00 97.56 84 ALA A CA 1
ATOM 687 C C . ALA A 1 84 ? 5.930 -2.500 -8.206 1.00 97.56 84 ALA A C 1
ATOM 689 O O . ALA A 1 84 ? 5.762 -1.526 -8.935 1.00 97.56 84 ALA A O 1
ATOM 690 N N . VAL A 1 85 ? 5.811 -3.754 -8.661 1.00 98.12 85 VAL A N 1
ATOM 691 C CA . VAL A 1 85 ? 5.411 -4.064 -10.043 1.00 98.12 85 VAL A CA 1
ATOM 692 C C . VAL A 1 85 ? 3.982 -3.589 -10.319 1.00 98.12 85 VAL A C 1
ATOM 694 O O . VAL A 1 85 ? 3.732 -2.986 -11.358 1.00 98.12 85 VAL A O 1
ATOM 697 N N . LEU A 1 86 ? 3.045 -3.808 -9.389 1.00 97.00 86 LEU A N 1
ATOM 698 C CA . LEU A 1 86 ? 1.654 -3.375 -9.551 1.00 97.00 86 LEU A CA 1
ATOM 699 C C . LEU A 1 86 ? 1.541 -1.849 -9.662 1.00 97.00 86 LEU A C 1
ATOM 701 O O . LEU A 1 86 ? 0.742 -1.363 -10.453 1.00 97.00 86 LEU A O 1
ATOM 705 N N . GLY A 1 87 ? 2.355 -1.099 -8.914 1.00 96.81 87 GLY A N 1
ATOM 706 C CA . GLY A 1 87 ? 2.434 0.359 -9.027 1.00 96.81 87 GLY A CA 1
ATOM 707 C C . GLY A 1 87 ? 2.811 0.803 -10.438 1.00 96.81 87 GLY A C 1
ATOM 708 O O . GLY A 1 87 ? 2.159 1.670 -11.004 1.00 96.81 87 GLY A O 1
ATOM 709 N N . GLU A 1 88 ? 3.790 0.138 -11.047 1.00 97.50 88 GLU A N 1
ATOM 710 C CA . GLU A 1 88 ? 4.215 0.427 -12.416 1.00 97.50 88 GLU A CA 1
ATOM 711 C C . GLU A 1 88 ? 3.178 0.020 -13.479 1.00 97.50 88 GLU A C 1
ATOM 713 O O . GLU A 1 88 ? 2.977 0.729 -14.469 1.00 97.50 88 GLU A O 1
ATOM 718 N N . VAL A 1 89 ? 2.478 -1.100 -13.267 1.00 97.81 89 VAL A N 1
ATOM 719 C CA . VAL A 1 89 ? 1.322 -1.492 -14.092 1.00 97.81 89 VAL A CA 1
ATOM 720 C C . VAL A 1 89 ? 0.251 -0.407 -14.033 1.00 97.81 89 VAL A C 1
ATOM 722 O O . VAL A 1 89 ? -0.269 -0.001 -15.071 1.00 97.81 89 VAL A O 1
ATOM 725 N N . LEU A 1 90 ? -0.057 0.088 -12.831 1.00 96.31 90 LEU A N 1
ATOM 726 C CA . LEU A 1 90 ? -1.040 1.146 -12.633 1.00 96.31 90 LEU A CA 1
ATOM 727 C C . LEU A 1 90 ? -0.589 2.465 -13.270 1.00 96.31 90 LEU A C 1
ATOM 729 O O . LEU A 1 90 ? -1.378 3.040 -14.008 1.00 96.31 90 LEU A O 1
ATOM 733 N N . ASP A 1 91 ? 0.664 2.893 -13.093 1.00 96.69 91 ASP A N 1
ATOM 734 C CA . ASP A 1 91 ? 1.214 4.066 -13.793 1.00 96.69 91 ASP A CA 1
ATOM 735 C C . ASP A 1 91 ? 1.052 3.949 -15.310 1.00 96.69 91 ASP A C 1
ATOM 737 O O . ASP A 1 91 ? 0.673 4.912 -15.972 1.00 96.69 91 ASP A O 1
ATOM 741 N N . THR A 1 92 ? 1.278 2.758 -15.866 1.00 96.88 92 THR A N 1
ATOM 742 C CA . THR A 1 92 ? 1.170 2.537 -17.311 1.00 96.88 92 THR A CA 1
ATOM 743 C C . THR A 1 92 ? -0.264 2.696 -17.820 1.00 96.88 92 THR A C 1
ATOM 745 O O . THR A 1 92 ? -0.471 3.258 -18.894 1.00 96.88 92 THR A O 1
ATOM 748 N N . VAL A 1 93 ? -1.266 2.240 -17.059 1.00 96.25 93 VAL A N 1
ATOM 749 C CA . VAL A 1 93 ? -2.678 2.277 -17.494 1.00 96.25 93 VAL A CA 1
ATOM 750 C C . VAL A 1 93 ? -3.443 3.519 -17.028 1.00 96.25 93 VAL A C 1
ATOM 752 O O . VAL A 1 93 ? -4.483 3.839 -17.600 1.00 96.25 93 VAL A O 1
ATOM 755 N N . THR A 1 94 ? -2.969 4.225 -15.997 1.00 94.69 94 THR A N 1
ATOM 756 C CA . THR A 1 94 ? -3.624 5.433 -15.461 1.00 94.69 94 THR A CA 1
ATOM 757 C C . THR A 1 94 ? -2.814 6.713 -15.663 1.00 94.69 94 THR A C 1
ATOM 759 O O . THR A 1 94 ? -3.295 7.785 -15.301 1.00 94.69 94 THR A O 1
ATOM 762 N N . GLY A 1 95 ? -1.591 6.634 -16.196 1.00 95.12 95 GLY A N 1
ATOM 763 C CA . GLY A 1 95 ? -0.642 7.749 -16.323 1.00 95.12 95 GLY A CA 1
ATOM 764 C C . GLY A 1 95 ? 0.052 8.120 -15.006 1.00 95.12 95 GLY A C 1
ATOM 765 O O . GLY A 1 95 ? 1.219 8.500 -15.004 1.00 95.12 95 GLY A O 1
ATOM 766 N N . SER A 1 96 ? -0.654 7.990 -13.883 1.00 94.88 96 SER A N 1
ATOM 767 C CA . SER A 1 96 ? -0.086 7.998 -12.536 1.00 94.88 96 SER A CA 1
ATOM 768 C C . SER A 1 96 ? -0.996 7.221 -11.591 1.00 94.88 96 SER A C 1
ATOM 770 O O . SER A 1 96 ? -2.176 7.563 -11.430 1.00 94.88 96 SER A O 1
ATOM 772 N N . TRP A 1 97 ? -0.472 6.182 -10.942 1.00 94.44 97 TRP A N 1
ATOM 773 C CA . TRP A 1 97 ? -1.226 5.445 -9.932 1.00 94.44 97 TRP A CA 1
ATOM 774 C C . TRP A 1 97 ? -1.558 6.371 -8.762 1.00 94.44 97 TRP A C 1
ATOM 776 O O . TRP A 1 97 ? -2.698 6.386 -8.301 1.00 94.44 97 TRP A O 1
ATOM 786 N N . TRP A 1 98 ? -0.601 7.203 -8.337 1.00 95.44 98 TRP A N 1
ATOM 787 C CA . TRP A 1 98 ? -0.755 8.081 -7.180 1.00 95.44 98 TRP A CA 1
ATOM 788 C C . TRP A 1 98 ? -1.823 9.148 -7.404 1.00 95.44 98 TRP A C 1
ATOM 790 O O . TRP A 1 98 ? -2.710 9.309 -6.565 1.00 95.44 98 TRP A O 1
ATOM 800 N N . SER A 1 99 ? -1.812 9.820 -8.560 1.00 93.75 99 SER A N 1
ATOM 801 C CA . SER A 1 99 ? -2.861 10.789 -8.896 1.00 93.75 99 SER A CA 1
ATOM 802 C C . SER A 1 99 ? -4.247 10.142 -8.926 1.00 93.75 99 SER A C 1
ATOM 804 O O . SER A 1 99 ? -5.221 10.773 -8.532 1.00 93.75 99 SER A O 1
ATOM 806 N N . SER A 1 100 ? -4.340 8.865 -9.317 1.00 92.44 100 SER A N 1
ATOM 807 C CA . SER A 1 100 ? -5.617 8.146 -9.364 1.00 92.44 100 SER A CA 1
ATOM 808 C C . SER A 1 100 ? -6.165 7.738 -7.990 1.00 92.44 100 SER A C 1
ATOM 810 O O . SER A 1 100 ? -7.360 7.456 -7.877 1.00 92.44 100 SER A O 1
ATOM 812 N N . VAL A 1 101 ? -5.335 7.697 -6.936 1.00 92.75 101 VAL A N 1
ATOM 813 C CA . VAL A 1 101 ? -5.744 7.214 -5.603 1.00 92.75 101 VAL A CA 1
ATOM 814 C C . VAL A 1 101 ? -6.896 8.040 -5.044 1.00 92.75 101 VAL A C 1
ATOM 816 O O . VAL A 1 101 ? -7.873 7.461 -4.574 1.00 92.75 101 VAL A O 1
ATOM 819 N N . ARG A 1 102 ? -6.821 9.374 -5.130 1.00 90.25 102 ARG A N 1
ATOM 820 C CA . ARG A 1 102 ? -7.836 10.271 -4.549 1.00 90.25 102 ARG A CA 1
ATOM 821 C C . ARG A 1 102 ? -9.233 10.033 -5.118 1.00 90.25 102 ARG A C 1
ATOM 823 O O . ARG A 1 102 ? -10.202 10.065 -4.365 1.00 90.25 102 ARG A O 1
ATOM 830 N N . ASP A 1 103 ? -9.311 9.736 -6.409 1.00 89.31 103 ASP A N 1
ATOM 831 C CA . ASP A 1 103 ? -10.582 9.573 -7.116 1.00 89.31 103 ASP A CA 1
ATOM 832 C C . ASP A 1 103 ? -11.119 8.144 -7.052 1.00 89.31 103 ASP A C 1
ATOM 834 O O . ASP A 1 103 ? -12.305 7.907 -7.276 1.00 89.31 103 ASP A O 1
ATOM 838 N N . THR A 1 104 ? -10.247 7.165 -6.803 1.00 88.44 104 THR A N 1
ATOM 839 C CA . THR A 1 104 ? -10.604 5.751 -6.950 1.00 88.44 104 THR A CA 1
ATOM 840 C C . THR A 1 104 ? -10.658 4.993 -5.634 1.00 88.44 104 THR A C 1
ATOM 842 O O . THR A 1 104 ? -11.437 4.051 -5.525 1.00 88.44 104 THR A O 1
ATOM 845 N N . VAL A 1 105 ? -9.876 5.372 -4.626 1.00 89.81 105 VAL A N 1
ATOM 846 C CA . VAL A 1 105 ? -9.849 4.663 -3.344 1.00 89.81 105 VAL A CA 1
ATOM 847 C C . VAL A 1 105 ? -10.897 5.263 -2.397 1.00 89.81 105 VAL A C 1
ATOM 849 O O . VAL A 1 105 ? -10.866 6.473 -2.150 1.00 89.81 105 VAL A O 1
ATOM 852 N N . PRO A 1 106 ? -11.816 4.455 -1.830 1.00 88.38 106 PRO A N 1
ATOM 853 C CA . PRO A 1 106 ? -12.804 4.936 -0.868 1.00 88.38 106 PRO A CA 1
ATOM 854 C C . PRO A 1 106 ? -12.161 5.726 0.274 1.00 88.38 106 PRO A C 1
ATOM 856 O O . PRO A 1 106 ? -11.193 5.287 0.886 1.00 88.38 106 PRO A O 1
ATOM 859 N N . GLY A 1 107 ? -12.692 6.917 0.550 1.00 88.75 107 GLY A N 1
ATOM 860 C CA . GLY A 1 107 ? -12.190 7.801 1.607 1.00 88.75 107 GLY A CA 1
ATOM 861 C C . GLY A 1 107 ? -10.936 8.605 1.244 1.00 88.75 107 GLY A C 1
ATOM 862 O O . GLY A 1 107 ? -10.732 9.665 1.830 1.00 88.75 107 GLY A O 1
ATOM 863 N N . ALA A 1 108 ? -10.150 8.205 0.237 1.00 91.88 108 ALA A N 1
ATOM 864 C CA . ALA A 1 108 ? -8.904 8.896 -0.112 1.00 91.88 108 ALA A CA 1
ATOM 865 C C . ALA A 1 108 ? -9.127 10.340 -0.591 1.00 91.88 108 ALA A C 1
ATOM 867 O O . ALA A 1 108 ? -8.363 11.234 -0.233 1.00 91.88 108 ALA A O 1
ATOM 868 N N . GLY A 1 109 ? -10.204 10.604 -1.337 1.00 91.75 109 GLY A N 1
ATOM 869 C CA . GLY A 1 109 ? -10.569 11.960 -1.765 1.00 91.75 109 GLY A CA 1
ATOM 870 C C . GLY A 1 109 ? -10.971 12.900 -0.621 1.00 91.75 109 GLY A C 1
ATOM 871 O O . GLY A 1 109 ? -10.971 14.113 -0.804 1.00 91.75 109 GLY A O 1
ATOM 872 N N . ARG A 1 110 ? -11.291 12.362 0.565 1.00 92.00 110 ARG A N 1
ATOM 873 C CA . ARG A 1 110 ? -11.616 13.147 1.771 1.00 92.00 110 ARG A CA 1
ATOM 874 C C . ARG A 1 110 ? -10.407 13.381 2.670 1.00 92.00 110 ARG A C 1
ATOM 876 O O . ARG A 1 110 ? -10.485 14.219 3.561 1.00 92.00 110 ARG A O 1
ATOM 883 N N . SER A 1 111 ? -9.313 12.654 2.443 1.00 93.38 111 SER A N 1
ATOM 884 C CA . SER A 1 111 ? -8.098 12.818 3.226 1.00 93.38 111 SER A CA 1
ATOM 885 C C . SER A 1 111 ? -7.415 14.142 2.898 1.00 93.38 111 SER A C 1
ATOM 887 O O . SER A 1 111 ? -7.100 14.450 1.740 1.00 93.38 111 SER A O 1
ATOM 889 N N . THR A 1 112 ? -7.140 14.900 3.954 1.00 92.62 112 THR A N 1
ATOM 890 C CA . THR A 1 112 ? -6.467 16.203 3.881 1.00 92.62 112 THR A CA 1
ATOM 891 C C . THR A 1 112 ? -4.947 16.088 4.002 1.00 92.62 112 THR A C 1
ATOM 893 O O . THR A 1 112 ? -4.229 16.981 3.559 1.00 92.62 112 THR A O 1
ATOM 896 N N . SER A 1 113 ? -4.445 14.977 4.546 1.00 94.81 113 SER A N 1
ATOM 897 C CA . SER A 1 113 ? -3.028 14.749 4.849 1.00 94.81 113 SER A CA 1
ATOM 898 C C . SER A 1 113 ? -2.339 13.694 3.977 1.00 94.81 113 SER A C 1
ATOM 900 O O . SER A 1 113 ? -1.114 13.588 4.039 1.00 94.81 113 SER A O 1
ATOM 902 N N . LEU A 1 114 ? -3.083 12.916 3.176 1.00 95.62 114 LEU A N 1
ATOM 903 C CA . LEU A 1 114 ? -2.528 11.832 2.359 1.00 95.62 114 LEU A CA 1
ATOM 904 C C . LEU A 1 114 ? -1.464 12.349 1.379 1.00 95.62 114 LEU A C 1
ATOM 906 O O . LEU A 1 114 ? -1.760 13.137 0.475 1.00 95.62 114 LEU A O 1
ATOM 910 N N . THR A 1 115 ? -0.227 11.882 1.542 1.00 96.00 115 THR A N 1
ATOM 911 C CA . THR A 1 115 ? 0.936 12.323 0.759 1.00 96.00 115 THR A CA 1
ATOM 912 C C . THR A 1 115 ? 1.995 11.221 0.632 1.00 96.00 115 THR A C 1
ATOM 914 O O . THR A 1 115 ? 2.091 10.347 1.489 1.00 96.00 115 THR A O 1
ATOM 917 N N . LEU A 1 116 ? 2.819 11.269 -0.418 1.00 95.44 116 LEU A N 1
ATOM 918 C CA . LEU A 1 116 ? 4.085 10.517 -0.492 1.00 95.44 116 LEU A CA 1
ATOM 919 C C . LEU A 1 116 ? 5.272 11.337 0.033 1.00 95.44 116 LEU A C 1
ATOM 921 O O . LEU A 1 116 ? 6.328 10.791 0.340 1.00 95.44 116 LEU A O 1
ATOM 925 N N . GLU A 1 117 ? 5.089 12.648 0.181 1.00 94.44 117 GLU A N 1
ATOM 926 C CA . GLU A 1 117 ? 6.139 13.609 0.510 1.00 94.44 117 GLU A CA 1
ATOM 927 C C . GLU A 1 117 ? 5.746 14.402 1.763 1.00 94.44 117 GLU A C 1
ATOM 929 O O . GLU A 1 117 ? 5.413 15.588 1.695 1.00 94.44 117 GLU A O 1
ATOM 934 N N . PRO A 1 118 ? 5.728 13.769 2.947 1.00 93.38 118 PRO A N 1
ATOM 935 C CA . PRO A 1 118 ? 5.440 14.489 4.176 1.00 93.38 118 PRO A CA 1
ATOM 936 C C . PRO A 1 118 ? 6.566 15.486 4.467 1.00 93.38 118 PRO A C 1
ATOM 938 O O . PRO A 1 118 ? 7.747 15.116 4.568 1.00 93.38 118 PRO A O 1
ATOM 941 N N . GLY A 1 119 ? 6.199 16.751 4.677 1.00 90.56 119 GLY A N 1
ATOM 942 C CA . GLY A 1 119 ? 7.104 17.746 5.246 1.00 90.56 119 GLY A CA 1
ATOM 943 C C . GLY A 1 119 ? 7.590 17.312 6.632 1.00 90.56 119 GLY A C 1
ATOM 944 O O . GLY A 1 119 ? 6.913 16.558 7.328 1.00 90.56 119 GLY A O 1
ATOM 945 N N . ARG A 1 120 ? 8.763 17.792 7.065 1.00 87.94 120 ARG A N 1
ATOM 946 C CA . ARG A 1 120 ? 9.396 17.348 8.324 1.00 87.94 120 ARG A CA 1
ATOM 947 C C . ARG A 1 120 ? 8.474 17.475 9.544 1.00 87.94 120 ARG A C 1
ATOM 949 O O . ARG A 1 120 ? 8.449 16.570 10.368 1.00 87.94 120 ARG A O 1
ATOM 956 N N . ALA A 1 121 ? 7.709 18.564 9.632 1.00 87.38 121 ALA A N 1
ATOM 957 C CA . ALA A 1 121 ? 6.767 18.807 10.726 1.00 87.38 121 ALA A CA 1
ATOM 958 C C . ALA A 1 121 ? 5.552 17.858 10.717 1.00 87.38 121 ALA A C 1
ATOM 960 O O . ALA A 1 121 ? 4.944 17.645 11.757 1.00 87.38 121 ALA A O 1
ATOM 961 N N . GLY A 1 122 ? 5.214 17.273 9.564 1.00 85.88 122 GLY A N 1
ATOM 962 C CA . GLY A 1 122 ? 4.112 16.319 9.421 1.00 85.88 122 GLY A CA 1
ATOM 963 C C . GLY A 1 122 ? 4.502 14.866 9.706 1.00 85.88 122 GLY A C 1
ATOM 964 O O . GLY A 1 122 ? 3.672 13.976 9.554 1.00 85.88 122 GLY A O 1
ATOM 965 N N . ARG A 1 123 ? 5.760 14.594 10.081 1.00 91.50 123 ARG A N 1
ATOM 966 C CA . ARG A 1 123 ? 6.244 13.235 10.354 1.00 91.50 123 ARG A CA 1
ATOM 967 C C . ARG A 1 123 ? 6.181 12.941 11.849 1.00 91.50 123 ARG A C 1
ATOM 969 O O . ARG A 1 123 ? 6.932 13.522 12.628 1.00 91.50 123 ARG A O 1
ATOM 976 N N . ALA A 1 124 ? 5.350 11.977 12.236 1.00 91.25 124 ALA A N 1
ATOM 977 C CA . ALA A 1 124 ? 5.416 11.368 13.559 1.00 91.25 124 ALA A CA 1
ATOM 978 C C . ALA A 1 124 ? 6.535 10.311 13.565 1.00 91.25 124 ALA A C 1
ATOM 980 O O . ALA A 1 124 ? 6.419 9.277 12.907 1.00 91.25 124 ALA A O 1
ATOM 981 N N . LEU A 1 125 ? 7.640 10.591 14.262 1.00 93.38 125 LEU A N 1
ATOM 982 C CA . LEU A 1 125 ? 8.835 9.741 14.279 1.00 93.38 125 LEU A CA 1
ATOM 983 C C . LEU A 1 125 ? 9.099 9.198 15.681 1.00 93.38 125 LEU A C 1
ATOM 985 O O . LEU A 1 125 ? 8.976 9.918 16.672 1.00 93.38 125 LEU A O 1
ATOM 989 N N . LEU A 1 126 ? 9.519 7.934 15.759 1.00 93.12 126 LEU A N 1
ATOM 990 C CA . LEU A 1 126 ? 10.008 7.357 17.005 1.00 93.12 126 LEU A CA 1
ATOM 991 C C . LEU A 1 126 ? 11.302 8.070 17.419 1.00 93.12 126 LEU A C 1
ATOM 993 O O . LEU A 1 126 ? 12.228 8.208 16.616 1.00 93.12 126 LEU A O 1
ATOM 997 N N . VAL A 1 127 ? 11.381 8.505 18.674 1.00 92.12 127 VAL A N 1
ATOM 998 C CA . VAL A 1 127 ? 12.596 9.096 19.244 1.00 92.12 127 VAL A CA 1
ATOM 999 C C . VAL A 1 127 ? 13.413 7.993 19.907 1.00 92.12 127 VAL A C 1
ATOM 1001 O O . VAL A 1 127 ? 12.923 7.271 20.775 1.00 92.12 127 VAL A O 1
ATOM 1004 N N . GLY A 1 128 ? 14.662 7.833 19.471 1.00 88.56 128 GLY A N 1
ATOM 1005 C CA . GLY A 1 128 ? 15.579 6.852 20.035 1.00 88.56 128 GLY A CA 1
ATOM 1006 C C . GLY A 1 128 ? 16.017 7.214 21.456 1.00 88.56 128 GLY A C 1
ATOM 1007 O O . GLY A 1 128 ? 15.836 8.335 21.925 1.00 88.56 128 GLY A O 1
ATOM 1008 N N . ARG A 1 129 ? 16.689 6.277 22.137 1.00 89.50 129 ARG A N 1
ATOM 1009 C CA . ARG A 1 129 ? 17.194 6.479 23.513 1.00 89.50 129 ARG A CA 1
ATOM 1010 C C . ARG A 1 129 ? 18.152 7.668 23.661 1.00 89.50 129 ARG A C 1
ATOM 1012 O O . ARG A 1 129 ? 18.313 8.179 24.759 1.00 89.50 129 ARG A O 1
ATOM 1019 N N . SER A 1 130 ? 18.783 8.100 22.570 1.00 91.50 130 SER A N 1
ATOM 1020 C CA . SER A 1 130 ? 19.650 9.281 22.520 1.00 91.50 130 SER A CA 1
ATOM 1021 C C . SER A 1 130 ? 18.891 10.612 22.419 1.00 91.50 130 SER A C 1
ATOM 1023 O O . SER A 1 130 ? 19.530 11.653 22.305 1.00 91.50 130 SER A O 1
ATOM 1025 N N . GLY A 1 131 ? 17.554 10.602 22.391 1.00 92.44 131 GLY A N 1
ATOM 1026 C CA . GLY A 1 131 ? 16.736 11.795 22.143 1.00 92.44 131 GLY A CA 1
ATOM 1027 C C . GLY A 1 131 ? 16.665 12.207 20.667 1.00 92.44 131 GLY A C 1
ATOM 1028 O O . GLY A 1 131 ? 16.040 13.209 20.333 1.00 92.44 131 GLY A O 1
ATOM 1029 N N . VAL A 1 132 ? 17.283 11.436 19.767 1.00 91.38 132 VAL A N 1
ATOM 1030 C CA . VAL A 1 132 ? 17.299 11.711 18.326 1.00 91.38 132 VAL A CA 1
ATOM 1031 C C . VAL A 1 132 ? 16.161 10.960 17.640 1.00 91.38 132 VAL A C 1
ATOM 1033 O O . VAL A 1 132 ? 16.006 9.751 17.829 1.00 91.38 132 VAL A O 1
ATOM 1036 N N . ALA A 1 133 ? 15.374 11.670 16.828 1.00 92.31 133 ALA A N 1
ATOM 1037 C CA . ALA A 1 133 ? 14.348 11.066 15.983 1.00 92.31 133 ALA A CA 1
ATOM 1038 C C . ALA A 1 133 ? 14.975 10.078 14.989 1.00 92.31 133 ALA A C 1
ATOM 1040 O O . ALA A 1 133 ? 15.992 10.370 14.357 1.00 92.31 133 ALA A O 1
ATOM 1041 N N . LEU A 1 134 ? 14.374 8.900 14.856 1.00 90.88 134 LEU A N 1
ATOM 1042 C CA . LEU A 1 134 ? 14.843 7.876 13.937 1.00 90.88 134 LEU A CA 1
ATOM 1043 C C . LEU A 1 134 ? 14.391 8.198 12.507 1.00 90.88 134 LEU A C 1
ATOM 1045 O O . LEU A 1 134 ? 13.206 8.393 12.246 1.00 90.88 134 LEU A O 1
ATOM 1049 N N . GLU A 1 135 ? 15.340 8.221 11.569 1.00 89.56 135 GLU A N 1
ATOM 1050 C CA . GLU A 1 135 ? 15.053 8.521 10.161 1.00 89.56 135 GLU A CA 1
ATOM 1051 C C . GLU A 1 135 ? 14.227 7.406 9.505 1.00 89.56 135 GLU A C 1
ATOM 1053 O O . GLU A 1 135 ? 14.665 6.248 9.544 1.00 89.56 135 GLU A O 1
ATOM 1058 N N . PRO A 1 136 ? 13.073 7.709 8.884 1.00 89.69 136 PRO A N 1
ATOM 1059 C CA . PRO A 1 136 ? 12.242 6.702 8.240 1.00 89.69 136 PRO A CA 1
ATOM 1060 C C . PRO A 1 136 ? 12.950 6.075 7.032 1.00 89.69 136 PRO A C 1
ATOM 1062 O O . PRO A 1 136 ? 13.922 6.602 6.489 1.00 89.69 136 PRO A O 1
ATOM 1065 N N . TRP A 1 137 ? 12.449 4.926 6.587 1.00 90.81 137 TRP A N 1
ATOM 1066 C CA . TRP A 1 137 ? 12.883 4.340 5.321 1.00 90.81 137 TRP A CA 1
ATOM 1067 C C . TRP A 1 137 ? 12.428 5.195 4.129 1.00 90.81 137 TRP A C 1
ATOM 1069 O O . TRP A 1 137 ? 11.293 5.667 4.112 1.00 90.81 137 TRP A O 1
ATOM 1079 N N . SER A 1 138 ? 13.264 5.310 3.093 1.00 90.94 138 SER A N 1
ATOM 1080 C CA . SER A 1 138 ? 12.983 6.023 1.827 1.00 90.94 138 SER A CA 1
ATOM 1081 C C . SER A 1 138 ? 12.009 5.278 0.898 1.00 90.94 138 SER A C 1
ATOM 1083 O O . SER A 1 138 ? 12.069 5.390 -0.323 1.00 90.94 138 SER A O 1
ATOM 1085 N N . LEU A 1 139 ? 11.086 4.502 1.473 1.00 91.25 139 LEU A N 1
ATOM 1086 C CA . LEU A 1 139 ? 10.112 3.675 0.757 1.00 91.25 139 LEU A CA 1
ATOM 1087 C C . LEU A 1 139 ? 9.256 4.492 -0.227 1.00 91.25 139 LEU A C 1
ATOM 1089 O O . LEU A 1 139 ? 8.986 4.026 -1.330 1.00 91.25 139 LEU A O 1
ATOM 1093 N N . ALA A 1 140 ? 8.856 5.702 0.175 1.00 93.44 140 ALA A N 1
ATOM 1094 C CA . ALA A 1 140 ? 7.989 6.600 -0.590 1.00 93.44 140 ALA A CA 1
ATOM 1095 C C . ALA A 1 140 ? 8.670 7.250 -1.807 1.00 93.44 140 ALA A C 1
ATOM 1097 O O . ALA A 1 140 ? 7.993 7.741 -2.701 1.00 93.44 140 ALA A O 1
ATOM 1098 N N . GLU A 1 141 ? 10.002 7.236 -1.849 1.00 93.69 141 GLU A N 1
ATOM 1099 C CA . GLU A 1 141 ? 10.823 7.972 -2.819 1.00 93.69 141 GLU A CA 1
ATOM 1100 C C . GLU A 1 141 ? 11.275 7.071 -3.984 1.00 93.69 141 GLU A C 1
ATOM 1102 O O . GLU A 1 141 ? 12.273 7.339 -4.648 1.00 93.69 141 GLU A O 1
ATOM 1107 N N . GLY A 1 142 ? 10.621 5.931 -4.205 1.00 94.62 142 GLY A N 1
ATOM 1108 C CA . GLY A 1 142 ? 11.076 4.946 -5.182 1.00 94.62 142 GLY A CA 1
ATOM 1109 C C . GLY A 1 142 ? 9.983 3.975 -5.620 1.00 94.62 142 GLY A C 1
ATOM 1110 O O . GLY A 1 142 ? 8.808 4.165 -5.308 1.00 94.62 142 GLY A O 1
ATOM 1111 N N . PRO A 1 143 ? 10.351 2.880 -6.306 1.00 95.81 143 PRO A N 1
ATOM 1112 C CA . PRO A 1 143 ? 9.386 1.994 -6.956 1.00 95.81 143 PRO A CA 1
ATOM 1113 C C . PRO A 1 143 ? 8.511 1.225 -5.959 1.00 95.81 143 PRO A C 1
ATOM 1115 O O . PRO A 1 143 ? 7.504 0.648 -6.338 1.00 95.81 143 PRO A O 1
ATOM 1118 N N . PHE A 1 144 ? 8.885 1.212 -4.679 1.00 96.12 144 PHE A N 1
ATOM 1119 C CA . PHE A 1 144 ? 8.121 0.574 -3.612 1.00 96.12 144 PHE A CA 1
ATOM 1120 C C . PHE A 1 144 ? 7.136 1.527 -2.917 1.00 96.12 144 PHE A C 1
ATOM 1122 O O . PHE A 1 144 ? 6.492 1.118 -1.952 1.00 96.12 144 PHE A O 1
ATOM 1129 N N . ALA A 1 145 ? 6.973 2.765 -3.397 1.00 96.69 145 ALA A N 1
ATOM 1130 C CA . ALA A 1 145 ? 6.000 3.704 -2.843 1.00 96.69 145 ALA A CA 1
ATOM 1131 C C . ALA A 1 145 ? 4.572 3.125 -2.849 1.00 96.69 145 ALA A C 1
ATOM 1133 O O . ALA A 1 145 ? 3.846 3.259 -1.865 1.00 96.69 145 ALA A O 1
ATOM 1134 N N . SER A 1 146 ? 4.207 2.378 -3.895 1.00 95.44 146 SER A N 1
ATOM 1135 C CA . SER A 1 146 ? 2.929 1.659 -4.007 1.00 95.44 146 SER A CA 1
ATOM 1136 C C . SER A 1 146 ? 2.750 0.521 -2.992 1.00 95.44 146 SER A C 1
ATOM 1138 O O . SER A 1 146 ? 1.628 0.080 -2.770 1.00 95.44 146 SER A O 1
ATOM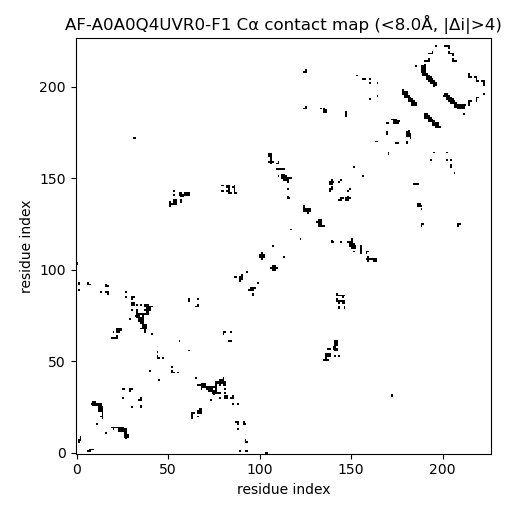 1140 N N . ALA A 1 147 ? 3.827 0.040 -2.360 1.00 94.75 147 ALA A N 1
ATOM 1141 C CA . ALA A 1 147 ? 3.781 -1.047 -1.380 1.00 94.75 147 ALA A CA 1
ATOM 1142 C C . ALA A 1 147 ? 3.584 -0.564 0.070 1.00 94.75 147 ALA A C 1
ATOM 1144 O O . ALA A 1 147 ? 3.425 -1.390 0.967 1.00 94.75 147 ALA A O 1
ATOM 1145 N N . GLY A 1 148 ? 3.639 0.748 0.325 1.00 93.31 148 GLY A N 1
ATOM 1146 C CA . GLY A 1 148 ? 3.467 1.299 1.677 1.00 93.31 148 GLY A CA 1
ATOM 1147 C C . GLY A 1 148 ? 4.123 2.657 1.931 1.00 93.31 148 GLY A C 1
ATOM 1148 O O . GLY A 1 148 ? 4.412 2.979 3.078 1.00 93.31 148 GLY A O 1
ATOM 1149 N N . GLY A 1 149 ? 4.417 3.435 0.887 1.00 94.50 149 GLY A N 1
ATOM 1150 C CA . GLY A 1 149 ? 5.069 4.741 1.001 1.00 94.50 149 GLY A CA 1
ATOM 1151 C C . GLY A 1 149 ? 4.141 5.892 1.395 1.00 94.50 149 GLY A C 1
ATOM 1152 O O . GLY A 1 149 ? 4.624 6.997 1.615 1.00 94.50 149 GLY A O 1
ATOM 1153 N N . ALA A 1 150 ? 2.829 5.663 1.469 1.00 94.62 150 ALA A N 1
ATOM 1154 C CA . ALA A 1 150 ? 1.863 6.697 1.819 1.00 94.62 150 ALA A CA 1
ATOM 1155 C C . ALA A 1 150 ? 1.978 7.117 3.291 1.00 94.62 150 ALA A C 1
ATOM 1157 O O . ALA A 1 150 ? 2.091 6.288 4.194 1.00 94.62 150 ALA A O 1
ATOM 1158 N N . TRP A 1 151 ? 1.886 8.423 3.514 1.00 95.56 151 TRP A N 1
ATOM 1159 C CA . TRP A 1 151 ? 1.804 9.067 4.816 1.00 95.56 151 TRP A CA 1
ATOM 1160 C C . TRP A 1 151 ? 0.446 9.732 4.971 1.00 95.56 151 TRP A C 1
ATOM 1162 O O . TRP A 1 151 ? -0.109 10.246 4.001 1.00 95.56 151 TRP A O 1
ATOM 1172 N N . SER A 1 152 ? -0.076 9.731 6.194 1.00 95.75 152 SER A N 1
ATOM 1173 C CA . SER A 1 152 ? -1.328 10.394 6.548 1.00 95.75 152 SER A CA 1
ATOM 1174 C C . SER A 1 152 ? -1.419 10.571 8.069 1.00 95.75 152 SER A C 1
ATOM 1176 O O . SER A 1 152 ? -0.536 10.125 8.807 1.00 95.75 152 SER A O 1
ATOM 1178 N N . THR A 1 153 ? -2.475 11.222 8.546 1.00 96.00 153 THR A N 1
ATOM 1179 C CA . THR A 1 153 ? -2.825 11.321 9.964 1.00 96.00 153 THR A CA 1
ATOM 1180 C C . THR A 1 153 ? -3.664 10.128 10.415 1.00 96.00 153 THR A C 1
ATOM 1182 O O . THR A 1 153 ? -4.224 9.386 9.606 1.00 96.00 153 THR A O 1
ATOM 1185 N N . PHE A 1 154 ? -3.774 9.951 11.733 1.00 96.19 154 PHE A N 1
ATOM 1186 C CA . PHE A 1 154 ? -4.686 8.961 12.300 1.00 96.19 154 PHE A CA 1
ATOM 1187 C C . PHE A 1 154 ? -6.150 9.278 11.959 1.00 96.19 154 PHE A C 1
ATOM 1189 O O . PHE A 1 154 ? -6.885 8.373 11.582 1.00 96.19 154 PHE A O 1
ATOM 1196 N N . ASP A 1 155 ? -6.546 10.553 11.982 1.00 96.19 155 ASP A N 1
ATOM 1197 C CA . ASP A 1 155 ? -7.905 10.975 11.616 1.00 96.19 155 ASP A CA 1
ATOM 1198 C C . ASP A 1 155 ? -8.264 10.552 10.184 1.00 96.19 155 ASP A C 1
ATOM 1200 O O . ASP A 1 155 ? -9.298 9.921 9.957 1.00 96.19 155 ASP A O 1
ATOM 1204 N N . ASP A 1 156 ? -7.376 10.788 9.216 1.00 96.56 156 ASP A N 1
ATOM 1205 C CA . ASP A 1 156 ? -7.598 10.355 7.835 1.00 96.56 156 ASP A CA 1
ATOM 1206 C C . ASP A 1 156 ? -7.592 8.824 7.694 1.00 96.56 156 ASP A C 1
ATOM 1208 O O . ASP A 1 156 ? -8.366 8.282 6.904 1.00 96.56 156 ASP A O 1
ATOM 1212 N N . LEU A 1 157 ? -6.781 8.109 8.486 1.00 96.06 157 LEU A N 1
ATOM 1213 C CA . LEU A 1 157 ? -6.808 6.644 8.538 1.00 96.06 157 LEU A CA 1
ATOM 1214 C C . LEU A 1 157 ? -8.155 6.124 9.063 1.00 96.06 157 LEU A C 1
ATOM 1216 O O . LEU A 1 157 ? -8.684 5.154 8.519 1.00 96.06 157 LEU A O 1
ATOM 1220 N N . THR A 1 158 ? -8.745 6.773 10.074 1.00 96.25 158 THR A N 1
ATOM 1221 C CA . THR A 1 158 ? -10.091 6.419 10.556 1.00 96.25 158 THR A CA 1
ATOM 1222 C C . THR A 1 158 ? -11.166 6.717 9.511 1.00 96.25 158 THR A C 1
ATOM 1224 O O . THR A 1 158 ? -12.050 5.889 9.293 1.00 96.25 158 THR A O 1
ATOM 1227 N N . GLY A 1 159 ? -11.058 7.838 8.791 1.00 95.56 159 GLY A N 1
ATOM 1228 C CA . GLY A 1 159 ? -11.947 8.161 7.674 1.00 95.56 159 GLY A CA 1
ATOM 1229 C C . GLY A 1 159 ? -11.838 7.158 6.520 1.00 95.56 159 GLY A C 1
ATOM 1230 O O . GLY A 1 159 ? -12.857 6.745 5.960 1.00 95.56 159 GLY A O 1
ATOM 1231 N N . PHE A 1 160 ? -10.621 6.711 6.196 1.00 95.12 160 PHE A N 1
ATOM 1232 C CA . PHE A 1 160 ? -10.381 5.625 5.244 1.00 95.12 160 PHE A CA 1
ATOM 1233 C C . PHE A 1 160 ? -11.019 4.317 5.719 1.00 95.12 160 PHE A C 1
ATOM 1235 O O . PHE A 1 160 ? -11.752 3.694 4.952 1.00 95.12 160 PHE A O 1
ATOM 1242 N N . ALA A 1 161 ? -10.806 3.931 6.982 1.00 95.44 161 ALA A N 1
ATOM 1243 C CA . ALA A 1 161 ? -11.397 2.729 7.560 1.00 95.44 161 ALA A CA 1
ATOM 1244 C C . ALA A 1 161 ? -12.925 2.754 7.433 1.00 95.44 161 ALA A C 1
ATOM 1246 O O . ALA A 1 161 ? -13.495 1.829 6.868 1.00 95.44 161 ALA A O 1
ATOM 1247 N N . GLN A 1 162 ? -13.576 3.844 7.849 1.00 94.00 162 GLN A N 1
ATOM 1248 C CA . GLN A 1 162 ? -15.029 4.020 7.737 1.00 94.00 162 GLN A CA 1
ATOM 1249 C C . GLN A 1 162 ? -15.548 3.932 6.298 1.00 94.00 162 GLN A C 1
ATOM 1251 O O . GLN A 1 162 ? -16.666 3.474 6.073 1.00 94.00 162 GLN A O 1
ATOM 1256 N N . ALA A 1 163 ? -14.787 4.424 5.318 1.00 93.75 163 ALA A N 1
ATOM 1257 C CA . ALA A 1 163 ? -15.186 4.355 3.919 1.00 93.75 163 ALA A CA 1
ATOM 1258 C C . ALA A 1 163 ? -15.012 2.941 3.349 1.00 93.75 163 ALA A C 1
ATOM 1260 O O . ALA A 1 163 ? -15.926 2.432 2.704 1.00 93.75 163 ALA A O 1
ATOM 1261 N N . ALA A 1 164 ? -13.869 2.303 3.606 1.00 91.94 164 ALA A N 1
ATOM 1262 C CA . ALA A 1 164 ? -13.542 0.978 3.090 1.00 91.94 164 ALA A CA 1
ATOM 1263 C C . ALA A 1 164 ? -14.436 -0.120 3.685 1.00 91.94 164 ALA A C 1
ATOM 1265 O O . ALA A 1 164 ? -14.837 -1.042 2.981 1.00 91.94 164 ALA A O 1
ATOM 1266 N N . THR A 1 165 ? -14.802 -0.011 4.964 1.00 91.38 165 THR A N 1
ATOM 1267 C CA . THR A 1 165 ? -15.621 -1.018 5.655 1.00 91.38 165 THR A CA 1
ATOM 1268 C C . THR A 1 165 ? -17.109 -0.952 5.324 1.00 91.38 165 THR A C 1
ATOM 1270 O O . THR A 1 165 ? -17.846 -1.850 5.730 1.00 91.38 165 THR A O 1
ATOM 1273 N N . ARG A 1 166 ? -17.552 0.060 4.566 1.00 88.50 166 ARG A N 1
ATOM 1274 C CA . ARG A 1 166 ? -18.910 0.131 4.002 1.00 88.50 166 ARG A CA 1
ATOM 1275 C C . ARG A 1 166 ? -19.079 -0.696 2.733 1.00 88.50 166 ARG A C 1
ATOM 1277 O O . ARG A 1 166 ? -20.214 -0.935 2.338 1.00 88.50 166 ARG A O 1
ATOM 1284 N N . GLU A 1 167 ? -17.988 -1.094 2.076 1.00 82.44 167 GLU A N 1
ATOM 1285 C CA . GLU A 1 167 ? -18.085 -1.991 0.926 1.00 82.44 167 GLU A CA 1
ATOM 1286 C C . GLU A 1 167 ? -18.532 -3.394 1.368 1.00 82.44 167 GLU A C 1
ATOM 1288 O O . GLU A 1 167 ? -18.116 -3.905 2.418 1.00 82.44 167 GLU A O 1
ATOM 1293 N N . GLU A 1 168 ? -19.378 -4.018 0.545 1.00 85.06 168 GLU A N 1
ATOM 1294 C CA . GLU A 1 168 ? -19.776 -5.414 0.714 1.00 85.06 168 GLU A CA 1
ATOM 1295 C C . GLU A 1 168 ? -18.586 -6.351 0.466 1.00 85.06 168 GLU A C 1
ATOM 1297 O O . GLU A 1 168 ? -17.823 -6.188 -0.488 1.00 85.06 168 GLU A O 1
ATOM 1302 N N . GLY A 1 169 ? -18.447 -7.377 1.310 1.00 89.31 169 GLY A N 1
ATOM 1303 C CA . GLY A 1 169 ? -17.342 -8.332 1.218 1.00 89.31 169 GLY A CA 1
ATOM 1304 C C . GLY A 1 169 ? -16.002 -7.774 1.711 1.00 89.31 169 GLY A C 1
ATOM 1305 O O . GLY A 1 169 ? -15.927 -6.676 2.254 1.00 89.31 169 GLY A O 1
ATOM 1306 N N . CYS A 1 170 ? -14.937 -8.572 1.586 1.00 90.50 170 CYS A N 1
ATOM 1307 C CA . CYS A 1 170 ? -13.589 -8.164 1.991 1.00 90.50 170 CYS A CA 1
ATOM 1308 C C . CYS A 1 170 ? -13.063 -7.131 0.981 1.00 90.50 170 CYS A C 1
ATOM 1310 O O . CYS A 1 170 ? -13.035 -7.451 -0.214 1.00 90.50 170 CYS A O 1
ATOM 1312 N N . PRO A 1 171 ? -12.660 -5.918 1.401 1.00 88.69 171 PRO A N 1
ATOM 1313 C CA . PRO A 1 171 ? -12.154 -4.932 0.457 1.00 88.69 171 PRO A CA 1
ATOM 1314 C C . PRO A 1 171 ? -10.902 -5.452 -0.279 1.00 88.69 171 PRO A C 1
ATOM 1316 O O . PRO A 1 171 ? -10.068 -6.131 0.325 1.00 88.69 171 PRO A O 1
ATOM 1319 N N . PRO A 1 172 ? -10.710 -5.146 -1.575 1.00 83.25 172 PRO A N 1
ATOM 1320 C CA . PRO A 1 172 ? -9.521 -5.585 -2.302 1.00 83.25 172 PRO A CA 1
ATOM 1321 C C . PRO A 1 172 ? -8.217 -5.146 -1.619 1.00 83.25 172 PRO A C 1
ATOM 1323 O O . PRO A 1 172 ? -8.076 -3.988 -1.225 1.00 83.25 172 PRO A O 1
ATOM 1326 N N . GLY A 1 173 ? -7.254 -6.065 -1.505 1.00 85.06 173 GLY A N 1
ATOM 1327 C CA . GLY A 1 173 ? -5.979 -5.834 -0.812 1.00 85.06 173 GLY A CA 1
ATOM 1328 C C . GLY A 1 173 ? -6.040 -6.003 0.712 1.00 85.06 173 GLY A C 1
ATOM 1329 O O . GLY A 1 173 ? -5.009 -5.880 1.371 1.00 85.06 173 GLY A O 1
ATOM 1330 N N . TRP A 1 174 ? -7.216 -6.301 1.274 1.00 92.12 174 TRP A N 1
ATOM 1331 C CA . TRP A 1 174 ? -7.372 -6.716 2.667 1.00 92.12 174 TRP A CA 1
ATOM 1332 C C . TRP A 1 174 ? -7.306 -8.240 2.759 1.00 92.12 174 TRP A C 1
ATOM 1334 O O . TRP A 1 174 ? -7.605 -8.958 1.803 1.00 92.12 174 TRP A O 1
ATOM 1344 N N . ALA A 1 175 ? -6.899 -8.738 3.921 1.00 92.25 175 ALA A N 1
ATOM 1345 C CA . ALA A 1 175 ? -6.947 -10.152 4.243 1.00 92.25 175 ALA A CA 1
ATOM 1346 C C . ALA A 1 175 ? -8.248 -10.475 4.980 1.00 92.25 175 ALA A C 1
ATOM 1348 O O . ALA A 1 175 ? -8.766 -9.651 5.732 1.00 92.25 175 ALA A O 1
ATOM 1349 N N . ARG A 1 176 ? -8.728 -11.707 4.813 1.00 93.06 176 ARG A N 1
ATOM 1350 C CA . ARG A 1 176 ? -9.787 -12.286 5.638 1.00 93.06 176 ARG A CA 1
ATOM 1351 C C . ARG A 1 176 ? -9.198 -13.399 6.489 1.00 93.06 176 ARG A C 1
ATOM 1353 O O . ARG A 1 176 ? -8.649 -14.351 5.943 1.00 93.06 176 ARG A O 1
ATOM 1360 N N . ASP A 1 177 ? -9.336 -13.291 7.804 1.00 91.19 177 ASP A N 1
ATOM 1361 C CA . ASP A 1 177 ? -8.879 -14.308 8.751 1.00 91.19 177 ASP A CA 1
ATOM 1362 C C . ASP A 1 177 ? -9.807 -14.373 9.967 1.00 91.19 177 ASP A C 1
ATOM 1364 O O . ASP A 1 177 ? -10.246 -13.342 10.469 1.00 91.19 177 ASP A O 1
ATOM 1368 N N . ARG A 1 178 ? -10.109 -15.590 10.441 1.00 89.25 178 ARG A N 1
ATOM 1369 C CA . ARG A 1 178 ? -10.852 -15.859 11.695 1.00 89.25 178 ARG A CA 1
ATOM 1370 C C . ARG A 1 178 ? -12.082 -14.961 11.947 1.00 89.25 178 ARG A C 1
ATOM 1372 O O . ARG A 1 178 ? -12.288 -14.490 13.059 1.00 89.25 178 ARG A O 1
ATOM 1379 N N . GLY A 1 179 ? -12.913 -14.738 10.928 1.00 91.69 179 GLY A N 1
ATOM 1380 C CA . GLY A 1 179 ? -14.138 -13.935 11.068 1.00 91.69 179 GLY A CA 1
ATOM 1381 C C . GLY A 1 179 ? -13.916 -12.417 11.069 1.00 91.69 179 GLY A C 1
ATOM 1382 O O . GLY A 1 179 ? -14.816 -11.671 11.447 1.00 91.69 179 GLY A O 1
ATOM 1383 N N . ALA A 1 180 ? -12.749 -11.951 10.628 1.00 94.69 180 ALA A N 1
ATOM 1384 C CA . ALA A 1 180 ? -12.442 -10.539 10.463 1.00 94.69 180 ALA A CA 1
ATOM 1385 C C . ALA A 1 180 ? -11.839 -10.248 9.084 1.00 94.69 180 ALA A C 1
ATOM 1387 O O . ALA A 1 180 ? -11.151 -11.083 8.492 1.00 94.69 180 ALA A O 1
ATOM 1388 N N . ASP A 1 181 ? -12.075 -9.031 8.604 1.00 95.94 181 ASP A N 1
ATOM 1389 C CA . ASP A 1 181 ? -11.337 -8.439 7.494 1.00 95.94 181 ASP A CA 1
ATOM 1390 C C . ASP A 1 181 ? -10.301 -7.463 8.060 1.00 95.94 181 ASP A C 1
ATOM 1392 O O . ASP A 1 181 ? -10.621 -6.653 8.931 1.00 95.94 181 ASP A O 1
ATOM 1396 N N . LEU A 1 182 ? -9.056 -7.533 7.590 1.00 95.81 182 LEU A N 1
ATOM 1397 C CA . LEU A 1 182 ? -7.965 -6.733 8.135 1.00 95.81 182 LEU A CA 1
ATOM 1398 C C . LEU A 1 182 ? -6.970 -6.255 7.080 1.00 95.81 182 LEU A C 1
ATOM 1400 O O . LEU A 1 182 ? -6.686 -6.937 6.096 1.00 95.81 182 LEU A O 1
ATOM 1404 N N . ILE A 1 183 ? -6.378 -5.093 7.339 1.00 95.38 183 ILE A N 1
ATOM 1405 C CA . ILE A 1 183 ? -5.232 -4.572 6.596 1.00 95.38 183 ILE A CA 1
ATOM 1406 C C . ILE A 1 183 ? -4.174 -4.082 7.578 1.00 95.38 183 ILE A C 1
ATOM 1408 O O . ILE A 1 183 ? -4.481 -3.449 8.589 1.00 95.38 183 ILE A O 1
ATOM 1412 N N . ILE A 1 184 ? -2.916 -4.396 7.275 1.00 95.31 184 ILE A N 1
ATOM 1413 C CA . ILE A 1 184 ? -1.766 -4.073 8.114 1.00 95.31 184 ILE A CA 1
ATOM 1414 C C . ILE A 1 184 ? -0.733 -3.336 7.268 1.00 95.31 184 ILE A C 1
ATOM 1416 O O . ILE A 1 184 ? -0.288 -3.842 6.239 1.00 95.31 184 ILE A O 1
ATOM 1420 N N . GLY A 1 185 ? -0.295 -2.177 7.752 1.00 94.19 185 GLY A N 1
ATOM 1421 C CA . GLY A 1 185 ? 0.846 -1.438 7.222 1.00 94.19 185 GLY A CA 1
ATOM 1422 C C . GLY A 1 185 ? 1.958 -1.364 8.262 1.00 94.19 185 GLY A C 1
ATOM 1423 O O . GLY A 1 185 ? 1.705 -1.060 9.426 1.00 94.19 185 GLY A O 1
ATOM 1424 N N . ALA A 1 186 ? 3.202 -1.636 7.868 1.00 92.06 186 ALA A N 1
ATOM 1425 C CA . ALA A 1 186 ? 4.339 -1.513 8.776 1.00 92.06 186 ALA A CA 1
ATOM 1426 C C . ALA A 1 186 ? 5.604 -1.038 8.063 1.00 92.06 186 ALA A C 1
ATOM 1428 O O . ALA A 1 186 ? 5.985 -1.556 7.011 1.00 92.06 186 ALA A O 1
ATOM 1429 N N . THR A 1 187 ? 6.287 -0.094 8.699 1.00 89.69 187 THR A N 1
ATOM 1430 C CA . THR A 1 187 ? 7.663 0.299 8.380 1.00 89.69 187 THR A CA 1
ATOM 1431 C C . THR A 1 187 ? 8.581 -0.134 9.526 1.00 89.69 187 THR A C 1
ATOM 1433 O O . THR A 1 187 ? 8.190 -0.959 10.351 1.00 89.69 187 THR A O 1
ATOM 1436 N N . ARG A 1 188 ? 9.818 0.378 9.585 1.00 85.75 188 ARG A N 1
ATOM 1437 C CA . ARG A 1 188 ? 10.758 0.033 10.662 1.00 85.75 188 ARG A CA 1
ATOM 1438 C C . ARG A 1 188 ? 10.195 0.331 12.049 1.00 85.75 188 ARG A C 1
ATOM 1440 O O . ARG A 1 188 ? 10.277 -0.514 12.931 1.00 85.75 188 ARG A O 1
ATOM 1447 N N . ASP A 1 189 ? 9.652 1.535 12.211 1.00 91.12 189 ASP A N 1
ATOM 1448 C CA . ASP A 1 189 ? 9.347 2.107 13.524 1.00 91.12 189 ASP A CA 1
ATOM 1449 C C . ASP A 1 189 ? 7.863 2.439 13.696 1.00 91.12 189 ASP A C 1
ATOM 1451 O O . ASP A 1 189 ? 7.473 2.899 14.763 1.00 91.12 189 ASP A O 1
ATOM 1455 N N . ALA A 1 190 ? 7.035 2.219 12.673 1.00 93.88 190 ALA A N 1
ATOM 1456 C CA . ALA A 1 190 ? 5.606 2.506 12.703 1.00 93.88 190 ALA A CA 1
ATOM 1457 C C . ALA A 1 190 ? 4.798 1.299 12.230 1.00 93.88 190 ALA A C 1
ATOM 1459 O O . ALA A 1 190 ? 5.205 0.585 11.306 1.00 93.88 190 ALA A O 1
ATOM 1460 N N . ARG A 1 191 ? 3.633 1.099 12.844 1.00 95.88 191 ARG A N 1
ATOM 1461 C CA . ARG A 1 191 ? 2.670 0.071 12.453 1.00 95.88 191 ARG A CA 1
ATOM 1462 C C . ARG A 1 191 ? 1.254 0.609 12.572 1.00 95.88 191 ARG A C 1
ATOM 1464 O O . ARG A 1 191 ? 0.922 1.224 13.582 1.00 95.88 191 ARG A O 1
ATOM 1471 N N . ALA A 1 192 ? 0.444 0.341 11.558 1.00 97.12 192 ALA A N 1
ATOM 1472 C CA . ALA A 1 192 ? -0.984 0.598 11.532 1.00 97.12 192 ALA A CA 1
ATOM 1473 C C . ALA A 1 192 ? -1.736 -0.694 11.207 1.00 97.12 192 ALA A C 1
ATOM 1475 O O . ALA A 1 192 ? -1.283 -1.490 10.381 1.00 97.12 192 ALA A O 1
ATOM 1476 N N . ILE A 1 193 ? -2.890 -0.877 11.832 1.00 97.56 193 ILE A N 1
ATOM 1477 C CA . ILE A 1 193 ? -3.810 -1.970 11.551 1.00 97.56 193 ILE A CA 1
ATOM 1478 C C . ILE A 1 193 ? -5.243 -1.445 11.574 1.00 97.56 193 ILE A C 1
ATOM 1480 O O . ILE A 1 193 ? -5.604 -0.628 12.425 1.00 97.56 193 ILE A O 1
ATOM 1484 N N . ILE A 1 194 ? -6.047 -1.928 10.632 1.00 97.31 194 ILE A N 1
ATOM 1485 C CA . ILE A 1 194 ? -7.503 -1.814 10.665 1.00 97.31 194 ILE A CA 1
ATOM 1486 C C . ILE A 1 194 ? -8.064 -3.230 10.711 1.00 97.31 194 ILE A C 1
ATOM 1488 O O . ILE A 1 194 ? -7.644 -4.076 9.921 1.00 97.31 194 ILE A O 1
ATOM 1492 N N . VAL A 1 195 ? -9.004 -3.478 11.619 1.00 96.88 195 VAL A N 1
ATOM 1493 C CA . VAL A 1 195 ? -9.723 -4.750 11.744 1.00 96.88 195 VAL A CA 1
ATOM 1494 C C . VAL A 1 195 ? -11.216 -4.462 11.734 1.00 96.88 195 VAL A C 1
ATOM 1496 O O . VAL A 1 195 ? -11.676 -3.670 12.548 1.0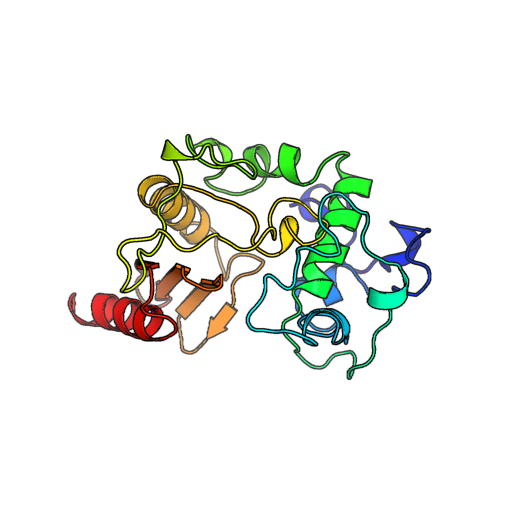0 96.88 195 VAL A O 1
ATOM 1499 N N . ARG A 1 196 ? -11.968 -5.112 10.842 1.00 95.88 196 ARG A N 1
ATOM 1500 C CA . ARG A 1 196 ? -13.435 -5.152 10.840 1.00 95.88 196 ARG A CA 1
ATOM 1501 C C . ARG A 1 196 ? -13.900 -6.547 11.240 1.00 95.88 196 ARG A C 1
ATOM 1503 O O . ARG A 1 196 ? -13.602 -7.507 10.528 1.00 95.88 196 ARG A O 1
ATOM 1510 N N . ARG A 1 197 ? -14.659 -6.660 12.328 1.00 94.31 197 ARG A N 1
ATOM 1511 C CA . ARG A 1 197 ? -15.325 -7.907 12.723 1.00 94.31 197 ARG A CA 1
ATOM 1512 C C . ARG A 1 197 ? -16.525 -8.153 11.802 1.00 94.31 197 ARG A C 1
ATOM 1514 O O . ARG A 1 197 ? -17.262 -7.222 11.490 1.00 94.31 197 ARG A O 1
ATOM 1521 N N . ILE A 1 198 ? -16.669 -9.371 11.278 1.00 92.81 198 ILE A N 1
ATOM 1522 C CA . ILE A 1 198 ? -17.697 -9.680 10.264 1.00 92.81 198 ILE A CA 1
ATOM 1523 C C . ILE A 1 198 ? -19.084 -9.859 10.895 1.00 92.81 198 ILE A C 1
ATOM 1525 O O . ILE A 1 198 ? -20.084 -9.595 10.235 1.00 92.81 198 ILE A O 1
ATOM 1529 N N . ASP A 1 199 ? -19.144 -10.317 12.143 1.00 91.31 199 ASP A N 1
ATOM 1530 C CA . ASP A 1 199 ? -20.389 -10.652 12.842 1.00 91.31 199 ASP A CA 1
ATOM 1531 C C . ASP A 1 199 ? -21.275 -9.431 13.135 1.00 91.31 199 ASP A C 1
ATOM 1533 O O . ASP A 1 199 ? -22.487 -9.496 12.943 1.00 91.31 199 ASP A O 1
ATOM 1537 N N . ASP A 1 200 ? -20.677 -8.322 13.559 1.00 91.81 200 ASP A N 1
ATOM 1538 C CA . ASP A 1 200 ? -21.372 -7.114 14.002 1.00 91.81 200 ASP A CA 1
ATOM 1539 C C . ASP A 1 200 ? -20.896 -5.835 13.299 1.00 91.81 200 ASP A C 1
ATOM 1541 O O . ASP A 1 200 ? -21.444 -4.754 13.516 1.00 91.81 200 ASP A O 1
ATOM 1545 N N . GLY A 1 201 ? -19.879 -5.946 12.441 1.00 91.75 201 GLY A N 1
ATOM 1546 C CA . GLY A 1 201 ? -19.334 -4.831 11.679 1.00 91.75 201 GLY A CA 1
ATOM 1547 C C . GLY 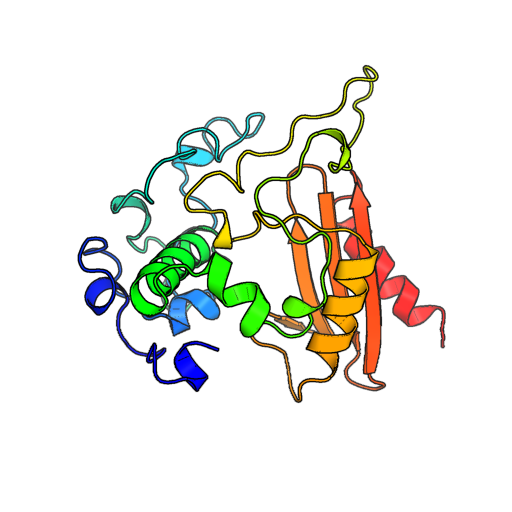A 1 201 ? -18.476 -3.856 12.487 1.00 91.75 201 GLY A C 1
ATOM 1548 O O . GLY A 1 201 ? -18.100 -2.820 11.930 1.00 91.75 201 GLY A O 1
ATOM 1549 N N . ARG A 1 202 ? -18.136 -4.139 13.755 1.00 93.88 202 ARG A N 1
ATOM 1550 C CA . ARG A 1 202 ? -17.269 -3.257 14.555 1.00 93.88 202 ARG A CA 1
ATOM 1551 C C . ARG A 1 202 ? -15.881 -3.141 13.940 1.00 93.88 202 ARG A C 1
ATOM 1553 O O . ARG A 1 202 ? -15.338 -4.100 13.388 1.00 93.88 202 ARG A O 1
ATOM 1560 N N . VAL A 1 203 ? -15.299 -1.947 14.044 1.00 95.88 203 VAL A N 1
ATOM 1561 C CA . VAL A 1 203 ? -14.011 -1.612 13.430 1.00 95.88 203 VAL A CA 1
ATOM 1562 C C . VAL A 1 203 ? -13.056 -1.061 14.477 1.00 95.88 203 VAL A C 1
ATOM 1564 O O . VAL A 1 203 ? -13.351 -0.046 15.100 1.00 95.88 203 VAL A O 1
ATOM 1567 N N . ALA A 1 204 ? -11.882 -1.674 14.607 1.00 97.06 204 ALA A N 1
ATOM 1568 C CA . ALA A 1 204 ? -10.763 -1.121 15.360 1.00 97.06 204 ALA A CA 1
ATOM 1569 C C . ALA A 1 204 ? -9.702 -0.573 14.403 1.00 97.06 204 ALA A C 1
ATOM 1571 O O . ALA A 1 204 ? -9.322 -1.228 13.431 1.00 97.06 204 ALA A O 1
ATOM 1572 N N . VAL A 1 205 ? -9.202 0.624 14.705 1.00 97.94 205 VAL A N 1
ATOM 1573 C CA . VAL A 1 205 ? -8.089 1.264 13.998 1.00 97.94 205 VAL A CA 1
ATOM 1574 C C . VAL A 1 205 ? -7.012 1.569 15.025 1.00 97.94 205 VAL A C 1
ATOM 1576 O O . VAL A 1 205 ? -7.259 2.300 15.980 1.00 97.94 205 VAL A O 1
ATOM 1579 N N . VAL A 1 206 ? -5.817 1.012 14.845 1.00 97.94 206 VAL A N 1
ATOM 1580 C CA . VAL A 1 206 ? -4.700 1.221 15.773 1.00 97.94 206 VAL A CA 1
ATOM 1581 C C . VAL A 1 206 ? -3.462 1.614 14.989 1.00 97.94 206 VAL A C 1
ATOM 1583 O O . VAL A 1 206 ? -3.091 0.962 14.017 1.00 97.94 206 VAL A O 1
ATOM 1586 N N . HIS A 1 207 ? -2.800 2.675 15.438 1.00 97.12 207 HIS A N 1
ATOM 1587 C CA . HIS A 1 207 ? -1.484 3.080 14.967 1.00 97.12 207 HIS A CA 1
ATOM 1588 C C . HIS A 1 207 ? -0.537 3.187 16.158 1.00 97.12 207 HIS A C 1
ATOM 1590 O O . HIS A 1 207 ? -0.920 3.654 17.229 1.00 97.12 207 HIS A O 1
ATOM 1596 N N . SER A 1 208 ? 0.716 2.788 15.974 1.00 96.12 208 SER A N 1
ATOM 1597 C CA . SER A 1 208 ? 1.737 2.951 17.002 1.00 96.12 208 SER A CA 1
ATOM 1598 C C . SER A 1 208 ? 3.112 3.218 16.411 1.00 96.12 208 SER A C 1
ATOM 1600 O O . SER A 1 208 ? 3.419 2.813 15.286 1.00 96.12 208 SER A O 1
ATOM 1602 N N . LEU A 1 209 ? 3.954 3.843 17.230 1.00 94.94 209 LEU A N 1
ATOM 1603 C CA . LEU A 1 209 ? 5.381 3.983 16.991 1.00 94.94 209 LEU A CA 1
ATOM 1604 C C . LEU A 1 209 ? 6.138 3.064 17.957 1.00 94.94 209 LEU A C 1
ATOM 1606 O O . LEU A 1 209 ? 5.936 3.130 19.166 1.00 94.94 209 LEU A O 1
ATOM 1610 N N . GLY A 1 210 ? 7.001 2.197 17.431 1.00 91.94 210 GLY A N 1
ATOM 1611 C CA . GLY A 1 210 ? 7.915 1.357 18.213 1.00 91.94 210 GLY A CA 1
ATOM 1612 C C . GLY A 1 210 ? 7.326 0.100 18.866 1.00 91.94 210 GLY A C 1
ATOM 1613 O O . GLY A 1 210 ? 8.091 -0.656 19.458 1.00 91.94 210 GLY A O 1
ATOM 1614 N N . LEU A 1 211 ? 6.019 -0.170 18.751 1.00 93.88 211 LEU A N 1
ATOM 1615 C CA . LEU A 1 211 ? 5.400 -1.353 19.379 1.00 93.88 211 LEU A CA 1
ATOM 1616 C C . LEU A 1 211 ? 5.432 -2.620 18.509 1.00 93.88 211 LEU A C 1
ATOM 1618 O O . LEU A 1 211 ? 5.248 -3.725 19.022 1.00 93.88 211 LEU A O 1
ATOM 1622 N N . GLY A 1 212 ? 5.690 -2.490 17.204 1.00 91.81 212 GLY A N 1
ATOM 1623 C CA . GLY A 1 212 ? 5.764 -3.641 16.299 1.00 91.81 212 GLY A CA 1
ATOM 1624 C C . GLY A 1 212 ? 4.497 -4.512 16.380 1.00 91.81 212 GLY A C 1
ATOM 1625 O O . GLY A 1 212 ? 3.406 -3.967 16.468 1.00 91.81 212 GLY A O 1
ATOM 1626 N N . PRO A 1 213 ? 4.589 -5.853 16.378 1.00 92.81 213 PRO A N 1
ATOM 1627 C CA . PRO A 1 213 ? 3.412 -6.731 16.415 1.00 92.81 213 PRO A CA 1
ATOM 1628 C C . PRO A 1 213 ? 2.462 -6.545 17.612 1.00 92.81 213 PRO A C 1
ATOM 1630 O O . PRO A 1 213 ? 1.313 -6.971 17.531 1.00 92.81 213 PRO A O 1
ATOM 1633 N N . ALA A 1 214 ? 2.885 -5.893 18.704 1.00 95.88 214 ALA A N 1
ATOM 1634 C CA . ALA A 1 214 ? 1.993 -5.616 19.833 1.00 95.88 214 ALA A CA 1
ATOM 1635 C C . ALA A 1 214 ? 0.815 -4.697 19.449 1.00 95.88 214 ALA A C 1
ATOM 1637 O O . ALA A 1 214 ? -0.238 -4.769 20.078 1.00 95.88 214 ALA A O 1
ATOM 1638 N N . THR A 1 215 ? 0.942 -3.898 18.382 1.00 96.94 215 THR A N 1
ATOM 1639 C CA . THR A 1 215 ? -0.165 -3.096 17.830 1.00 96.94 215 THR A CA 1
ATOM 1640 C C . THR A 1 215 ? -1.356 -3.958 17.409 1.00 96.94 215 THR A C 1
ATOM 1642 O O . THR A 1 215 ? -2.499 -3.547 17.588 1.00 96.94 215 THR A O 1
ATOM 1645 N N . ASP A 1 216 ? -1.109 -5.157 16.875 1.00 95.00 2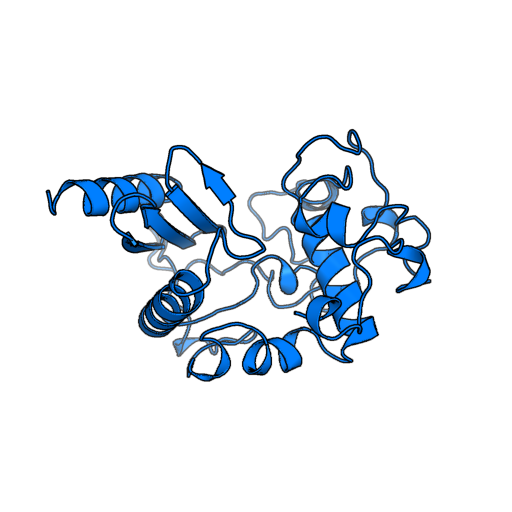16 ASP A N 1
ATOM 1646 C CA . ASP A 1 216 ? -2.180 -6.042 16.401 1.00 95.00 216 ASP A CA 1
ATOM 1647 C C . ASP A 1 216 ? -2.991 -6.577 17.577 1.00 95.00 216 ASP A C 1
ATOM 1649 O O . ASP A 1 216 ? -4.219 -6.605 17.535 1.00 95.00 216 ASP A O 1
ATOM 1653 N N . ALA A 1 217 ? -2.299 -6.954 18.657 1.00 94.19 217 ALA A N 1
ATOM 1654 C CA . ALA A 1 217 ? -2.933 -7.422 19.881 1.00 94.19 217 ALA A CA 1
ATOM 1655 C C . ALA A 1 217 ? -3.840 -6.342 20.489 1.00 94.19 217 ALA A C 1
ATOM 1657 O O . ALA A 1 217 ? -4.935 -6.664 20.941 1.00 94.19 217 ALA A O 1
ATOM 1658 N N . MET A 1 218 ? -3.430 -5.068 20.436 1.00 96.00 218 MET A N 1
ATOM 1659 C CA . MET A 1 218 ? -4.264 -3.949 20.886 1.00 96.00 218 MET A CA 1
ATOM 1660 C C . MET A 1 218 ? -5.555 -3.827 20.070 1.00 96.00 218 MET A C 1
ATOM 1662 O O . MET A 1 218 ? -6.612 -3.610 20.649 1.00 96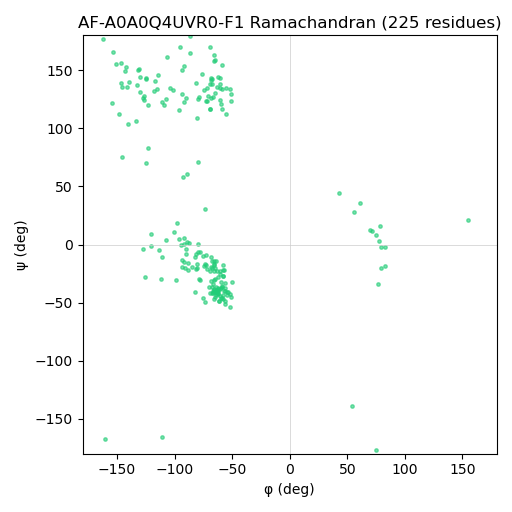.00 218 MET A O 1
ATOM 1666 N N . ALA A 1 219 ? -5.495 -3.994 18.744 1.00 94.81 219 ALA A N 1
ATOM 1667 C CA . ALA A 1 219 ? -6.690 -3.924 17.899 1.00 94.81 219 ALA A CA 1
ATOM 1668 C C . ALA A 1 219 ? -7.689 -5.042 18.224 1.00 94.81 219 ALA A C 1
ATOM 1670 O O . ALA A 1 219 ? -8.891 -4.800 18.301 1.00 94.81 219 ALA A O 1
ATOM 1671 N N . VAL A 1 220 ? -7.185 -6.256 18.457 1.00 91.81 220 VAL A N 1
ATOM 1672 C CA . VAL A 1 220 ? -8.019 -7.393 18.866 1.00 91.81 220 VAL A CA 1
ATOM 1673 C C . VAL A 1 220 ? -8.621 -7.165 20.253 1.00 91.81 220 VAL A C 1
ATOM 1675 O O . VAL A 1 220 ? -9.785 -7.486 20.466 1.00 91.81 220 VAL A O 1
ATOM 1678 N N . GLU A 1 221 ? -7.851 -6.612 21.188 1.00 93.38 221 GLU A N 1
ATOM 1679 C CA . GLU A 1 221 ? -8.319 -6.333 22.546 1.00 93.38 221 GLU A CA 1
ATOM 1680 C C . GLU A 1 221 ? -9.407 -5.252 22.578 1.00 93.38 221 GLU A C 1
ATOM 1682 O O . GLU A 1 221 ? -10.423 -5.435 23.242 1.00 93.38 221 GLU A O 1
ATOM 1687 N N . LEU A 1 222 ? -9.265 -4.178 21.793 1.00 93.94 222 LEU A N 1
ATOM 1688 C CA . LEU A 1 222 ? -10.305 -3.150 21.654 1.00 93.94 222 LEU A CA 1
ATOM 1689 C C . LEU A 1 222 ? -11.641 -3.743 21.188 1.00 93.94 222 LEU A C 1
ATOM 1691 O O . LEU A 1 222 ? -12.689 -3.385 21.710 1.00 93.94 222 LEU A O 1
ATOM 1695 N N . LEU A 1 223 ? -11.605 -4.706 20.261 1.00 91.12 223 LEU A N 1
ATOM 1696 C CA . LEU A 1 223 ? -12.808 -5.393 19.781 1.00 91.12 223 LEU A CA 1
ATOM 1697 C C . LEU A 1 223 ? -13.412 -6.384 20.789 1.00 91.12 223 LEU A C 1
ATOM 1699 O O . LEU A 1 223 ? -14.489 -6.908 20.512 1.00 91.12 223 LEU A O 1
ATOM 1703 N N . ARG A 1 224 ? -12.737 -6.677 21.908 1.00 87.12 224 ARG A N 1
ATOM 1704 C CA . ARG A 1 224 ? -13.255 -7.524 23.000 1.00 87.12 224 ARG A CA 1
ATOM 1705 C C . ARG A 1 224 ? -13.814 -6.721 24.168 1.00 87.12 224 ARG A C 1
ATOM 1707 O O . ARG A 1 224 ? -14.699 -7.211 24.849 1.00 87.12 224 ARG A O 1
ATOM 1714 N N . GLN A 1 225 ? -13.278 -5.528 24.424 1.00 75.06 225 GLN A N 1
ATOM 1715 C CA . GLN A 1 225 ? -13.637 -4.713 25.593 1.00 75.06 225 GLN A CA 1
ATOM 1716 C C . GLN A 1 225 ? -14.999 -4.018 25.478 1.00 75.06 225 GLN A C 1
ATOM 1718 O O . GLN A 1 225 ? -15.481 -3.460 26.459 1.00 75.06 225 GLN A O 1
ATOM 1723 N N . GLU A 1 226 ? -15.608 -4.040 24.296 1.00 61.50 226 GLU A N 1
ATOM 1724 C CA . GLU A 1 226 ? -16.923 -3.449 24.031 1.00 61.50 226 GLU A CA 1
ATOM 1725 C C . GLU A 1 226 ? -18.066 -4.490 24.020 1.00 61.50 226 GLU A C 1
ATOM 1727 O O . GLU A 1 226 ? -19.168 -4.169 23.574 1.00 61.50 226 GLU A O 1
ATOM 1732 N N . ASP A 1 227 ? -17.808 -5.729 24.462 1.00 52.28 227 ASP A N 1
ATOM 1733 C CA . ASP A 1 227 ? -18.817 -6.778 24.728 1.00 52.28 227 ASP A CA 1
ATOM 1734 C C . ASP A 1 227 ? -19.177 -6.830 26.227 1.00 52.28 227 ASP A C 1
ATOM 1736 O O . ASP A 1 227 ? -20.377 -7.018 26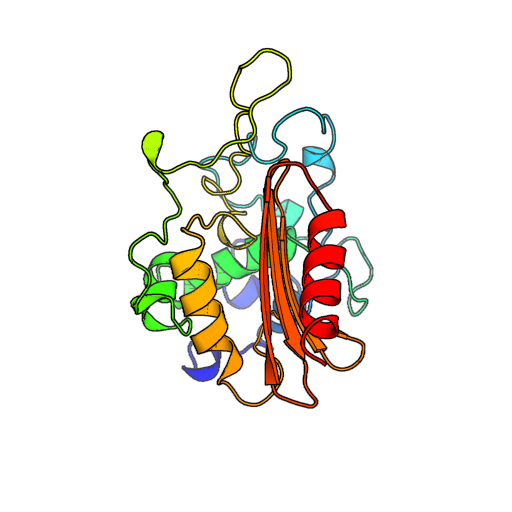.541 1.00 52.28 227 ASP A O 1
#

Foldseek 3Di:
DCVVVVLFDQQDQLCVLPVVLVQRRGGNVCLLQQQSQAAQFPVCLVPPVVDQSCVVFFVHQDDSVSNHHDGHGRDHHNHLSSQLSNQVSCCSRVVHNVVCCLVPQFLNVVFPFKDLDDDPVLDDFDQDPVRHGDDWHNCSRGSSVSVASIDGDLVSVVSSLVRQLPDPDARRSWDDDDQWTKDWHDTPFKIWMWIAHNPPRDIFIFIDGRPPPVRVVVSVVVVVVVD

Sequence (227 aa):
MAGRRGLLDLDTEVRSVVPRLSSARYTARDLLEHHSGLLRVPWQMLVRPARDPYRRVRDRPLPERWTRPIGDRGAFVYSNTGYAVLGEVLDTVTGSWWSSVRDTVPGAGRSTSLTLEPGRAGRALLVGRSGVALEPWSLAEGPFASAGGAWSTFDDLTGFAQAATREEGCPPGWARDRGADLIIGATRDARAIIVRRIDDGRVAVVHSLGLGPATDAMAVELLRQED

Radius of gyration: 17.84 Å; Cα contacts (8 Å, |Δi|>4): 406; chains: 1; bounding box: 44×40×48 Å

Secondary structure (DSSP, 8-state):
-TTTTTS--TTSBHHHH-TT-TT--SBHHHHHTT-S---SS-GGGSSSTTS-SSTTTTTSPPPGGGGS--S-TTS----HHHHHHHHHHHHHHHS-HHHHHHHHSTTGGG-SS-BSS--GGG---PBPTTSPBPPPPGGGGSTTGGGT--B--HHHHHHHHHHHTTSSSSPTT-EEETTEEEEEEE-SSEEEEEEEETTT--EEEEEEES-TTHHHHHHHHHHHHT-